Protein AF-A0A3L7PBC7-F1 (afdb_monomer_lite)

Sequence (234 aa):
MSTQTPGDDQNPESLYKDRWTVPHEENGPGGLPDSALPEVQPPSAGFIVQLFVVPAVIVLIIVAVYVLFGRLASGEADWRQLVTDVKSENSHVRWRSALTLAQVLQDDALRKEKGQQLASTPEVATALTDVLSDLLKKTTPNEEELQQTDYMLKAVGLVDVPESAVPVLLTATEGSRDREIRKQALNSLAVICGRAFVDRKKPINMSELTNRIIEISKESETLFRHQAAFILGT

pLDDT: mean 84.27, std 17.46, range [37.53, 98.44]

Foldseek 3Di:
DDDDDDDDDDDPCVVVPPPDDDDDDDDDDDDDDDPDDPDPDDPPPVVVCCVCVVVVVVVVVVVVVVVVVVVVVVPLPPLVVLLVQLPDPDPVSVLVSLVVNLVSLVVQVVCPVNHPPLLAPVSSLQSLLVVLLVLLVDPDDDPVSVVSNLSSLVSNLSHQPCVSSVVSLLSQLDPSHDPSSNLSSLVSLLSNQVCCCPVVVHGDDDPVNLVSLVVQLPDPDPSSVVSSVSSNVD

Structure (mmCIF, N/CA/C/O backbone):
data_AF-A0A3L7PBC7-F1
#
_entry.id   AF-A0A3L7PBC7-F1
#
loop_
_atom_site.group_PDB
_atom_site.id
_atom_site.type_symbol
_atom_site.label_atom_id
_atom_site.label_alt_id
_atom_site.label_comp_id
_atom_site.label_asym_id
_atom_site.label_entity_id
_atom_site.label_seq_id
_atom_site.pdbx_PDB_ins_code
_atom_site.Cartn_x
_atom_site.Cartn_y
_atom_site.Cartn_z
_atom_site.occupancy
_atom_site.B_iso_or_equiv
_atom_site.auth_seq_id
_atom_site.auth_comp_id
_atom_site.auth_asym_id
_atom_site.auth_atom_id
_atom_site.pdbx_PDB_model_num
ATOM 1 N N . MET A 1 1 ? -10.581 -37.603 -152.798 1.00 37.53 1 MET A N 1
ATOM 2 C CA . MET A 1 1 ? -9.680 -38.717 -152.439 1.00 37.53 1 MET A CA 1
ATOM 3 C C . MET A 1 1 ? -8.350 -38.081 -152.027 1.00 37.53 1 MET A C 1
ATOM 5 O O . MET A 1 1 ? -7.720 -37.543 -152.921 1.00 37.53 1 MET A O 1
ATOM 9 N N . SER A 1 2 ? -8.018 -38.079 -150.716 1.00 42.78 2 SER A N 1
ATOM 10 C CA . SER A 1 2 ? -6.768 -37.584 -150.048 1.00 42.78 2 SER A CA 1
ATOM 11 C C . SER A 1 2 ? -6.388 -36.087 -150.238 1.00 42.78 2 SER A C 1
ATOM 13 O O . SER A 1 2 ? -6.671 -35.551 -151.297 1.00 42.78 2 SER A O 1
ATOM 15 N N . THR A 1 3 ? -5.766 -35.298 -149.333 1.00 44.84 3 THR A N 1
ATOM 16 C CA . THR A 1 3 ? -5.180 -35.388 -147.955 1.00 44.84 3 THR A CA 1
ATOM 17 C C . THR A 1 3 ? -4.794 -33.958 -147.447 1.00 44.84 3 THR A C 1
ATOM 19 O O . THR A 1 3 ? -4.729 -33.053 -148.274 1.00 44.84 3 THR A O 1
ATOM 22 N N . GLN A 1 4 ? -4.410 -33.822 -146.149 1.00 42.00 4 GLN A N 1
ATOM 23 C CA . GLN A 1 4 ? -3.630 -32.738 -145.447 1.00 42.00 4 GLN A CA 1
ATOM 24 C C . GLN A 1 4 ? -4.417 -31.499 -144.915 1.00 42.00 4 GLN A C 1
ATOM 26 O O . GLN A 1 4 ? -5.279 -31.005 -145.626 1.00 42.00 4 GLN A O 1
ATOM 31 N N . THR A 1 5 ? -4.233 -30.922 -143.703 1.00 41.75 5 THR A N 1
ATOM 32 C CA . THR A 1 5 ? -3.138 -30.905 -142.684 1.00 41.75 5 THR A CA 1
ATOM 33 C C . THR A 1 5 ? -3.678 -30.555 -141.258 1.00 41.75 5 THR A C 1
ATOM 35 O O . THR A 1 5 ? -4.693 -29.862 -141.194 1.00 41.75 5 THR A O 1
ATOM 38 N N . PRO A 1 6 ? -3.020 -30.961 -140.137 1.00 53.50 6 PRO A N 1
ATOM 39 C CA . PRO A 1 6 ? -3.407 -30.687 -138.729 1.00 53.50 6 PRO A CA 1
ATOM 40 C C . PRO A 1 6 ? -2.402 -29.826 -137.891 1.00 53.50 6 PRO A C 1
ATOM 42 O O . PRO A 1 6 ? -1.284 -29.596 -138.346 1.00 53.50 6 PRO A O 1
ATOM 45 N N . GLY A 1 7 ? -2.790 -29.446 -136.651 1.00 39.62 7 GLY A N 1
ATOM 46 C CA . GLY A 1 7 ? -2.004 -28.753 -135.580 1.00 39.62 7 GLY A CA 1
ATOM 47 C C . GLY A 1 7 ? -2.355 -27.254 -135.452 1.00 39.62 7 GLY A C 1
ATOM 48 O O . GLY A 1 7 ? -2.637 -26.639 -136.472 1.00 39.62 7 GLY A O 1
ATOM 49 N N . ASP A 1 8 ? -2.404 -26.548 -134.318 1.00 44.78 8 ASP A N 1
ATOM 50 C CA . ASP A 1 8 ? -2.010 -26.751 -132.915 1.00 44.78 8 ASP A CA 1
ATOM 51 C C . ASP A 1 8 ? -2.655 -25.591 -132.093 1.00 44.78 8 ASP A C 1
ATOM 53 O O . ASP A 1 8 ? -2.947 -24.532 -132.651 1.00 44.78 8 ASP A O 1
ATOM 57 N N . ASP A 1 9 ? -2.871 -25.787 -130.791 1.00 53.91 9 ASP A N 1
ATOM 58 C CA . ASP A 1 9 ? -2.904 -24.770 -129.719 1.00 53.91 9 ASP A CA 1
ATOM 59 C C . ASP A 1 9 ? -3.711 -23.453 -129.850 1.00 53.91 9 ASP A C 1
ATOM 61 O O . ASP A 1 9 ? -3.177 -22.408 -130.217 1.00 53.91 9 ASP A O 1
ATOM 65 N N . GLN A 1 10 ? -4.943 -23.422 -129.315 1.00 59.53 10 GLN A N 1
ATOM 66 C CA . GLN A 1 10 ? -5.494 -22.216 -128.657 1.00 59.53 10 GLN A CA 1
ATOM 67 C C . GLN A 1 10 ? -6.205 -22.600 -127.354 1.00 59.53 10 GLN A C 1
ATOM 69 O O . GLN A 1 10 ? -7.425 -22.728 -127.259 1.00 59.53 10 GLN A O 1
ATOM 74 N N . ASN A 1 11 ? -5.365 -22.843 -126.352 1.00 52.12 11 ASN A N 1
ATOM 75 C CA . ASN A 1 11 ? -5.703 -23.123 -124.965 1.00 52.12 11 ASN A CA 1
ATOM 76 C C . ASN A 1 11 ? -6.477 -21.929 -124.341 1.00 52.12 11 ASN A C 1
ATOM 78 O O . ASN A 1 11 ? -5.986 -20.797 -124.413 1.00 52.12 11 ASN A O 1
ATOM 82 N N . PRO A 1 12 ? -7.650 -22.145 -123.705 1.00 53.38 12 PRO A N 1
ATOM 83 C CA . PRO A 1 12 ? -8.456 -21.097 -123.057 1.00 53.38 12 PRO A CA 1
ATOM 84 C C . PRO A 1 12 ? -7.744 -20.350 -121.914 1.00 53.38 12 PRO A C 1
ATOM 86 O O . PRO A 1 12 ? -8.258 -19.354 -121.403 1.00 53.38 12 PRO A O 1
ATOM 89 N N . GLU A 1 13 ? -6.550 -20.790 -121.524 1.00 53.53 13 GLU A N 1
ATOM 90 C CA . GLU A 1 13 ? -5.716 -20.150 -120.507 1.00 53.53 13 GLU A CA 1
ATOM 91 C C . GLU A 1 13 ? -5.116 -18.791 -120.906 1.00 53.53 13 GLU A C 1
ATOM 93 O O . GLU A 1 13 ? -4.661 -18.053 -120.029 1.00 53.53 13 GLU A O 1
ATOM 98 N N . SER A 1 14 ? -5.134 -18.399 -122.186 1.00 58.88 14 SER A N 1
ATOM 99 C CA . SER A 1 14 ? -4.593 -17.093 -122.606 1.00 58.88 14 SER A CA 1
ATOM 100 C C . SER A 1 14 ? -5.408 -15.902 -122.083 1.00 58.88 14 SER A C 1
ATOM 102 O O . SER A 1 14 ? -4.844 -14.851 -121.796 1.00 58.88 14 SER A O 1
ATOM 104 N N . LEU A 1 15 ? -6.715 -16.079 -121.866 1.00 53.22 15 LEU A N 1
ATOM 105 C CA . LEU A 1 15 ? -7.614 -15.020 -121.388 1.00 53.22 15 LEU A CA 1
ATOM 106 C C . LEU A 1 15 ? -7.451 -14.701 -119.894 1.00 53.22 15 LEU A C 1
ATOM 108 O O . LEU A 1 15 ? -7.836 -13.620 -119.450 1.00 53.22 15 LEU A O 1
ATOM 112 N N . TYR A 1 16 ? -6.872 -15.617 -119.114 1.00 54.53 16 TYR A N 1
ATOM 113 C CA . TYR A 1 16 ? -6.639 -15.418 -117.681 1.00 54.53 16 TYR A CA 1
ATOM 114 C C . TYR A 1 16 ? -5.285 -14.765 -117.373 1.00 54.53 16 TYR A C 1
ATOM 116 O O . TYR A 1 16 ? -5.114 -14.209 -116.287 1.00 54.53 16 TYR A O 1
ATOM 124 N N . LYS A 1 17 ? -4.339 -14.791 -118.321 1.00 54.78 17 LYS A N 1
ATOM 125 C CA . LYS A 1 17 ? -2.946 -14.375 -118.104 1.00 54.78 17 LYS A CA 1
ATOM 126 C C . LYS A 1 17 ? -2.757 -12.855 -118.013 1.00 54.78 17 LYS A C 1
ATOM 128 O O . LYS A 1 17 ? -1.922 -12.405 -117.237 1.00 54.78 17 LYS A O 1
ATOM 133 N N . ASP A 1 18 ? -3.583 -12.071 -118.706 1.00 56.69 18 ASP A N 1
ATOM 134 C CA . ASP A 1 18 ? -3.380 -10.616 -118.833 1.00 56.69 18 ASP A CA 1
ATOM 135 C C . ASP A 1 18 ? -4.082 -9.764 -117.760 1.00 56.69 18 ASP A C 1
ATOM 137 O O . ASP A 1 18 ? -3.905 -8.548 -117.715 1.00 56.69 18 ASP A O 1
ATOM 141 N N . ARG A 1 19 ? -4.876 -10.364 -116.860 1.00 54.25 19 ARG A N 1
ATOM 142 C CA . ARG A 1 19 ? -5.632 -9.601 -115.844 1.00 54.25 19 ARG A CA 1
ATOM 143 C C . ARG A 1 19 ? -4.888 -9.398 -114.516 1.00 54.25 19 ARG A C 1
ATOM 145 O O . ARG A 1 19 ? -5.310 -8.560 -113.724 1.00 54.25 19 ARG A O 1
ATOM 152 N N . TRP A 1 20 ? -3.794 -10.123 -114.270 1.00 53.84 20 TRP A N 1
ATOM 153 C CA . TRP A 1 20 ? -3.086 -10.120 -112.978 1.00 53.84 20 TRP A CA 1
ATOM 154 C C . TRP A 1 20 ? -1.554 -10.068 -113.094 1.00 53.84 20 TRP A C 1
ATOM 156 O O . TRP A 1 20 ? -0.848 -10.656 -112.278 1.00 53.84 20 TRP A O 1
ATOM 166 N N . THR A 1 21 ? -1.003 -9.350 -114.073 1.00 59.34 21 THR A N 1
ATOM 167 C CA . THR A 1 21 ? 0.447 -9.098 -114.124 1.00 59.34 21 THR A CA 1
ATOM 168 C C . THR A 1 21 ? 0.815 -7.893 -113.256 1.00 59.34 21 THR A C 1
ATOM 170 O O . THR A 1 21 ? 0.779 -6.746 -113.701 1.00 59.34 21 THR A O 1
ATOM 173 N N . VAL A 1 22 ? 1.154 -8.167 -111.996 1.00 56.69 22 VAL A N 1
ATOM 174 C CA . VAL A 1 22 ? 1.799 -7.224 -111.069 1.00 56.69 22 VAL A CA 1
ATOM 175 C C . VAL A 1 22 ? 3.297 -7.178 -111.417 1.00 56.69 22 VAL A C 1
ATOM 177 O O . VAL A 1 22 ? 3.885 -8.251 -111.569 1.00 56.69 22 VAL A O 1
ATOM 180 N N . PRO A 1 23 ? 3.946 -6.008 -111.579 1.00 47.88 23 PRO A N 1
ATOM 181 C CA . PRO A 1 23 ? 5.381 -5.965 -111.854 1.00 47.88 23 PRO A CA 1
ATOM 182 C C . PRO A 1 23 ? 6.152 -6.547 -110.663 1.00 47.88 23 PRO A C 1
ATOM 184 O O . PRO A 1 23 ? 6.109 -5.991 -109.567 1.00 47.88 23 PRO A O 1
ATOM 187 N N . HIS A 1 24 ? 6.829 -7.678 -110.864 1.00 48.41 24 HIS A N 1
ATOM 188 C CA . HIS A 1 24 ? 7.716 -8.265 -109.864 1.00 48.41 24 HIS A CA 1
ATOM 189 C C . HIS A 1 24 ? 9.104 -7.623 -109.973 1.00 48.41 24 HIS A C 1
ATOM 191 O O . HIS A 1 24 ? 9.846 -7.907 -110.911 1.00 48.41 24 HIS A O 1
ATOM 197 N N . GLU A 1 25 ? 9.461 -6.782 -109.000 1.00 47.03 25 GLU A N 1
ATOM 198 C CA . GLU A 1 25 ? 10.866 -6.563 -108.651 1.00 47.03 25 GLU A CA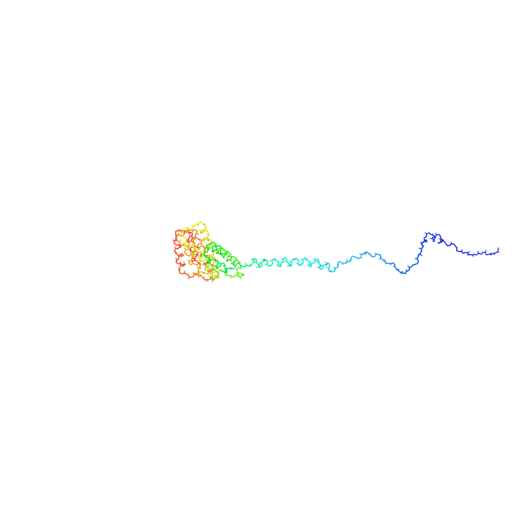 1
ATOM 199 C C . GLU A 1 25 ? 11.389 -7.831 -107.954 1.00 47.03 25 GLU A C 1
ATOM 201 O O . GLU A 1 25 ? 10.810 -8.311 -106.976 1.00 47.03 25 GLU A O 1
ATOM 206 N N . GLU A 1 26 ? 12.454 -8.414 -108.508 1.00 49.22 26 GLU A N 1
ATOM 207 C CA . GLU A 1 26 ? 13.183 -9.549 -107.939 1.00 49.22 26 GLU A CA 1
ATOM 208 C C . GLU A 1 26 ? 13.723 -9.205 -106.550 1.00 49.22 26 GLU A C 1
ATOM 210 O O . GLU A 1 26 ? 14.442 -8.219 -106.428 1.00 49.22 26 GLU A O 1
ATOM 215 N N . ASN A 1 27 ? 13.439 -10.040 -105.538 1.00 42.47 27 ASN A N 1
ATOM 216 C CA . ASN A 1 27 ? 14.335 -10.335 -104.408 1.00 42.47 27 ASN A CA 1
ATOM 217 C C . ASN A 1 27 ? 13.767 -11.443 -103.486 1.00 42.47 27 ASN A C 1
ATOM 219 O O . ASN A 1 27 ? 12.779 -11.231 -102.792 1.00 42.47 27 ASN A O 1
ATOM 223 N N . GLY A 1 28 ? 14.484 -12.572 -103.389 1.00 43.38 28 GLY A N 1
ATOM 224 C CA . GLY A 1 28 ? 14.685 -13.304 -102.123 1.00 43.38 28 GLY A CA 1
ATOM 225 C C . GLY A 1 28 ? 13.753 -14.491 -101.782 1.00 43.38 28 GLY A C 1
ATOM 226 O O . GLY A 1 28 ? 12.549 -14.408 -102.000 1.00 43.38 28 GLY A O 1
ATOM 227 N N . PRO A 1 29 ? 14.278 -15.609 -101.223 1.00 45.38 29 PRO A N 1
ATOM 228 C CA . PRO A 1 29 ? 13.553 -16.877 -101.108 1.00 45.38 29 PRO A CA 1
ATOM 229 C C . PRO A 1 29 ? 12.847 -17.089 -99.750 1.00 45.38 29 PRO A C 1
ATOM 231 O O . PRO A 1 29 ? 13.419 -16.801 -98.704 1.00 45.38 29 PRO A O 1
ATOM 234 N N . GLY A 1 30 ? 11.679 -17.751 -99.775 1.00 44.47 30 GLY A N 1
ATOM 235 C CA . GLY A 1 30 ? 11.278 -18.722 -98.739 1.00 44.47 30 GLY A CA 1
ATOM 236 C C . GLY A 1 30 ? 10.109 -18.377 -97.797 1.00 44.47 30 GLY A C 1
ATOM 237 O O . GLY A 1 30 ? 10.263 -17.575 -96.889 1.00 44.47 30 GLY A O 1
ATOM 238 N N . GLY A 1 31 ? 9.004 -19.131 -97.940 1.00 42.81 31 GLY A N 1
ATOM 239 C CA . GLY A 1 31 ? 8.180 -19.669 -96.836 1.00 42.81 31 GLY A CA 1
ATOM 240 C C . GLY A 1 31 ? 7.174 -18.744 -96.132 1.00 42.81 31 GLY A C 1
ATOM 241 O O . GLY A 1 31 ? 7.555 -17.866 -95.370 1.00 42.81 31 GLY A O 1
ATOM 242 N N . LEU A 1 32 ? 5.874 -19.016 -96.295 1.00 54.38 32 LEU A N 1
ATOM 243 C CA . LEU A 1 32 ? 4.793 -18.447 -95.472 1.00 54.38 32 LEU A CA 1
ATOM 244 C C . LEU A 1 32 ? 4.765 -19.129 -94.089 1.00 54.38 32 LEU A C 1
ATOM 246 O O . LEU A 1 32 ? 4.697 -20.359 -94.063 1.00 54.38 32 LEU A O 1
ATOM 250 N N . PRO A 1 33 ? 4.738 -18.397 -92.959 1.00 50.12 33 PRO A N 1
ATOM 251 C CA . PRO A 1 33 ? 4.380 -18.979 -91.675 1.00 50.12 33 PRO A CA 1
ATOM 252 C C . PRO A 1 33 ? 2.935 -18.650 -91.284 1.00 50.12 33 PRO A C 1
ATOM 254 O O . PRO A 1 33 ? 2.461 -17.519 -91.420 1.00 50.12 33 PRO A O 1
ATOM 257 N N . ASP A 1 34 ? 2.260 -19.676 -90.772 1.00 55.09 34 ASP A N 1
ATOM 258 C CA . ASP A 1 34 ? 0.981 -19.624 -90.075 1.00 55.09 34 ASP A CA 1
ATOM 259 C C . ASP A 1 34 ? 0.910 -18.417 -89.129 1.00 55.09 34 ASP A C 1
ATOM 261 O O . ASP A 1 34 ? 1.775 -18.225 -88.272 1.00 55.09 34 ASP A O 1
ATOM 265 N N . SER A 1 35 ? -0.128 -17.588 -89.277 1.00 56.31 35 SER A N 1
ATOM 266 C CA . SER A 1 35 ? -0.394 -16.467 -88.369 1.00 56.31 35 SER A CA 1
ATOM 267 C C . SER A 1 35 ? -0.851 -16.998 -87.009 1.00 56.31 35 SER A C 1
ATOM 269 O O . SER A 1 35 ? -2.042 -17.086 -86.714 1.00 56.31 35 SER A O 1
ATOM 271 N N . ALA A 1 36 ? 0.131 -17.378 -86.196 1.00 57.97 36 ALA A N 1
ATOM 272 C CA . ALA A 1 36 ? 0.003 -17.622 -84.775 1.00 57.97 36 ALA A CA 1
ATOM 273 C C . ALA A 1 36 ? -0.607 -16.385 -84.097 1.00 57.97 36 ALA A C 1
ATOM 275 O O . ALA A 1 36 ? -0.185 -15.251 -84.338 1.00 57.97 36 ALA A O 1
ATOM 276 N N . LEU A 1 37 ? -1.614 -16.604 -83.247 1.00 64.94 37 LEU A N 1
ATOM 277 C CA . LEU A 1 37 ? -2.089 -15.580 -82.317 1.00 64.94 37 LEU A CA 1
ATOM 278 C C . LEU A 1 37 ? -0.873 -15.043 -81.544 1.00 64.94 37 LEU A C 1
ATOM 280 O O . LEU A 1 37 ? -0.051 -15.862 -81.127 1.00 64.94 37 LEU A O 1
ATOM 284 N N . PRO A 1 38 ? -0.725 -13.718 -81.356 1.00 62.03 38 PRO A N 1
ATOM 285 C CA . PRO A 1 38 ? 0.442 -13.179 -80.674 1.00 62.03 38 PRO A CA 1
ATOM 286 C C . PRO A 1 38 ? 0.562 -13.830 -79.294 1.00 62.03 38 PRO A C 1
ATOM 288 O O . PRO A 1 38 ? -0.354 -13.741 -78.474 1.00 62.03 38 PRO A O 1
ATOM 291 N N . GLU A 1 39 ? 1.674 -14.530 -79.069 1.00 67.31 39 GLU A N 1
ATOM 292 C CA . GLU A 1 39 ? 1.942 -15.218 -77.813 1.00 67.31 39 GLU A CA 1
ATOM 293 C C . GLU A 1 39 ? 1.970 -14.183 -76.687 1.00 67.31 39 GLU A C 1
ATOM 295 O O . GLU A 1 39 ? 2.775 -13.246 -76.693 1.00 67.31 39 GLU A O 1
ATOM 300 N N . VAL A 1 40 ? 1.059 -14.325 -75.720 1.00 66.50 40 VAL A N 1
ATOM 301 C CA . VAL A 1 40 ? 1.085 -13.511 -74.505 1.00 66.50 40 VAL A CA 1
ATOM 302 C C . VAL A 1 40 ? 2.370 -13.846 -73.760 1.00 66.50 40 VAL A C 1
ATOM 304 O O . VAL A 1 40 ? 2.494 -14.904 -73.148 1.00 66.50 40 VAL A O 1
ATOM 307 N N . GLN A 1 41 ? 3.364 -12.965 -73.858 1.00 66.00 41 GLN A N 1
ATOM 308 C CA . GLN A 1 41 ? 4.611 -13.141 -73.127 1.00 66.00 41 GLN A CA 1
ATOM 309 C C . GLN A 1 41 ? 4.277 -13.163 -71.632 1.00 66.00 41 GLN A C 1
ATOM 311 O O . GLN A 1 41 ? 3.698 -12.192 -71.128 1.00 66.00 41 GLN A O 1
ATOM 316 N N . PRO A 1 42 ? 4.585 -14.258 -70.913 1.00 66.31 42 PRO A N 1
ATOM 317 C CA . PRO A 1 42 ? 4.348 -14.304 -69.485 1.00 66.31 42 PRO A CA 1
ATOM 318 C C . PRO A 1 42 ? 5.121 -13.153 -68.827 1.00 66.31 42 PRO A C 1
ATOM 320 O O . PRO A 1 42 ? 6.252 -12.863 -69.237 1.00 66.31 42 PRO A O 1
ATOM 323 N N . PRO A 1 43 ? 4.518 -12.463 -67.841 1.00 61.78 43 PRO A N 1
ATOM 324 C CA . PRO A 1 43 ? 5.157 -11.334 -67.185 1.00 61.78 43 PRO A CA 1
ATOM 325 C C . PRO A 1 43 ? 6.533 -11.757 -66.674 1.00 61.78 43 PRO A C 1
ATOM 327 O O . PRO A 1 43 ? 6.700 -12.859 -66.145 1.00 61.78 43 PRO A O 1
ATOM 330 N N . SER A 1 44 ? 7.528 -10.890 -66.869 1.00 69.94 44 SER A N 1
ATOM 331 C CA . SER A 1 44 ? 8.907 -11.196 -66.500 1.00 69.94 44 SER A CA 1
ATOM 332 C C . SER A 1 44 ? 8.978 -11.627 -65.032 1.00 69.94 44 SER A C 1
ATOM 334 O O . SER A 1 44 ? 8.307 -11.057 -64.169 1.00 69.94 44 SER A O 1
ATOM 336 N N . ALA A 1 45 ? 9.806 -12.628 -64.722 1.00 66.06 45 ALA A N 1
ATOM 337 C CA . ALA A 1 45 ? 9.967 -13.121 -63.351 1.00 66.06 45 ALA A CA 1
ATOM 338 C C . ALA A 1 45 ? 10.315 -11.991 -62.353 1.00 66.06 45 ALA A C 1
ATOM 340 O O . ALA A 1 45 ? 9.925 -12.046 -61.189 1.00 66.06 45 ALA A O 1
ATOM 341 N N . GLY A 1 46 ? 10.971 -10.921 -62.823 1.00 67.38 46 GLY A N 1
ATOM 342 C CA . GLY A 1 46 ? 11.239 -9.712 -62.039 1.00 67.38 46 GLY A CA 1
ATOM 343 C C . GLY A 1 46 ? 9.984 -8.936 -61.616 1.00 67.38 46 GLY A C 1
ATOM 344 O O . GLY A 1 46 ? 9.955 -8.403 -60.510 1.00 67.38 46 GLY A O 1
ATOM 345 N N . PHE A 1 47 ? 8.924 -8.923 -62.431 1.00 69.94 47 PHE A N 1
ATOM 346 C CA . PHE A 1 47 ? 7.658 -8.260 -62.097 1.00 69.94 47 PHE A CA 1
ATOM 347 C C . PHE A 1 47 ? 6.917 -8.982 -60.964 1.00 69.94 47 PHE A C 1
ATOM 349 O O . PHE A 1 47 ? 6.360 -8.345 -60.071 1.00 69.94 47 PHE A O 1
ATOM 356 N N . ILE A 1 48 ? 6.976 -10.319 -60.945 1.00 70.69 48 ILE A N 1
ATOM 357 C CA . ILE A 1 48 ? 6.419 -11.135 -59.857 1.00 70.69 48 ILE A CA 1
ATOM 358 C C . ILE A 1 48 ? 7.194 -10.878 -58.560 1.00 70.69 48 ILE A C 1
ATOM 360 O O . ILE A 1 48 ? 6.589 -10.640 -57.519 1.00 70.69 48 ILE A O 1
ATOM 364 N N . VAL A 1 49 ? 8.529 -10.843 -58.619 1.00 74.44 49 VAL A N 1
ATOM 365 C CA . VAL A 1 49 ? 9.365 -10.520 -57.452 1.00 74.44 49 VAL A CA 1
ATOM 366 C C . VAL A 1 49 ? 9.048 -9.118 -56.921 1.00 74.44 49 VAL A C 1
ATOM 368 O O . VAL A 1 49 ? 8.858 -8.951 -55.719 1.00 74.44 49 VAL A O 1
ATOM 371 N N . GLN A 1 50 ? 8.904 -8.115 -57.789 1.00 72.19 50 GLN A N 1
ATOM 372 C CA . GLN A 1 50 ? 8.567 -6.747 -57.386 1.00 72.19 50 GLN A CA 1
ATOM 373 C C . GLN A 1 50 ? 7.203 -6.648 -56.680 1.00 72.19 50 GLN A C 1
ATOM 375 O O . GLN A 1 50 ? 7.083 -5.911 -55.698 1.00 72.19 50 GLN A O 1
ATOM 380 N N . LEU A 1 51 ? 6.202 -7.414 -57.130 1.00 80.38 51 LEU A N 1
ATOM 381 C CA . LEU A 1 51 ? 4.851 -7.399 -56.562 1.00 80.38 51 LEU A CA 1
ATOM 382 C C . LEU A 1 51 ? 4.796 -7.933 -55.120 1.00 80.38 51 LEU A C 1
ATOM 384 O O . LEU A 1 51 ? 3.912 -7.537 -54.369 1.00 80.38 51 LEU A O 1
ATOM 388 N N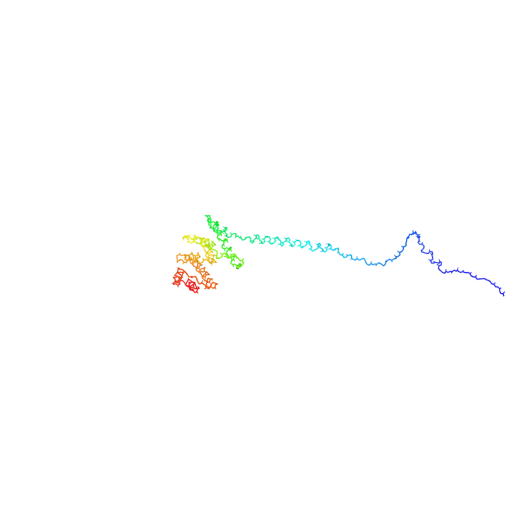 . PHE A 1 52 ? 5.735 -8.796 -54.718 1.00 85.94 52 PHE A N 1
ATOM 389 C CA . PHE A 1 52 ? 5.795 -9.349 -53.358 1.00 85.94 52 PHE A CA 1
ATOM 390 C C . PHE A 1 52 ? 6.872 -8.701 -52.487 1.00 85.94 52 PHE A C 1
ATOM 392 O O . PHE A 1 52 ? 6.647 -8.500 -51.296 1.00 85.94 52 PHE A O 1
ATOM 399 N N . VAL A 1 53 ? 8.018 -8.323 -53.059 1.00 89.06 53 VAL A N 1
ATOM 400 C CA . VAL A 1 53 ? 9.139 -7.752 -52.298 1.00 89.06 53 VAL A CA 1
ATOM 401 C C . VAL A 1 53 ? 8.804 -6.360 -51.778 1.00 89.06 53 VAL A C 1
ATOM 403 O O . VAL A 1 53 ? 9.044 -6.087 -50.605 1.00 89.06 53 VAL A O 1
ATOM 406 N N . VAL A 1 54 ? 8.216 -5.487 -52.603 1.00 89.19 54 VAL A N 1
ATOM 407 C CA . VAL A 1 54 ? 7.893 -4.120 -52.163 1.00 89.19 54 VAL A CA 1
ATOM 408 C C . VAL A 1 54 ? 6.863 -4.136 -51.021 1.00 89.19 54 VAL A C 1
ATOM 410 O O . VAL A 1 54 ? 7.145 -3.537 -49.980 1.00 89.19 54 VAL A O 1
ATOM 413 N N . PRO A 1 55 ? 5.734 -4.873 -51.111 1.00 90.75 55 PRO A N 1
ATOM 414 C CA . PRO A 1 55 ? 4.820 -5.006 -49.978 1.00 90.75 55 PRO A CA 1
ATOM 415 C C . PRO A 1 55 ? 5.445 -5.694 -48.760 1.00 90.75 55 PRO A C 1
ATOM 417 O O . PRO A 1 55 ? 5.218 -5.246 -47.638 1.00 90.75 55 PRO A O 1
ATOM 420 N N . ALA A 1 56 ? 6.262 -6.737 -48.949 1.00 92.44 56 ALA A N 1
ATOM 421 C CA . ALA A 1 56 ? 6.911 -7.438 -47.839 1.00 92.44 56 ALA A CA 1
ATOM 422 C C . ALA A 1 56 ? 7.868 -6.531 -47.053 1.00 92.44 56 ALA A C 1
ATOM 424 O O . ALA A 1 56 ? 7.868 -6.561 -45.824 1.00 92.44 56 ALA A O 1
ATOM 425 N N . VAL A 1 57 ? 8.643 -5.687 -47.742 1.00 95.69 57 VAL A N 1
ATOM 426 C CA . VAL A 1 57 ? 9.536 -4.712 -47.100 1.00 95.69 57 VAL A CA 1
ATOM 427 C C . VAL A 1 57 ? 8.738 -3.695 -46.287 1.00 95.69 57 VAL A C 1
ATOM 429 O O . VAL A 1 57 ? 9.107 -3.402 -45.152 1.00 95.69 57 VAL A O 1
ATOM 432 N N . ILE A 1 58 ? 7.618 -3.195 -46.817 1.00 95.06 58 ILE A N 1
ATOM 433 C CA . ILE A 1 58 ? 6.755 -2.250 -46.093 1.00 95.06 58 ILE A CA 1
ATOM 434 C C . ILE A 1 58 ? 6.198 -2.893 -44.817 1.00 95.06 58 ILE A C 1
ATOM 436 O O . ILE A 1 58 ? 6.290 -2.300 -43.743 1.00 95.06 58 ILE A O 1
ATOM 440 N N . VAL A 1 59 ? 5.671 -4.120 -44.905 1.00 96.06 59 VAL A N 1
ATOM 441 C CA . VAL A 1 59 ? 5.167 -4.857 -43.733 1.00 96.06 59 VAL A CA 1
ATOM 442 C C . VAL A 1 59 ? 6.282 -5.088 -42.714 1.00 96.06 59 VAL A C 1
ATOM 444 O O . VAL A 1 59 ? 6.070 -4.871 -41.524 1.00 96.06 59 VAL A O 1
ATOM 447 N N . LEU A 1 60 ? 7.481 -5.466 -43.163 1.00 95.75 60 LEU A N 1
ATOM 448 C CA . LEU A 1 60 ? 8.635 -5.671 -42.289 1.00 95.75 60 LEU A CA 1
ATOM 449 C C . LEU A 1 60 ? 9.021 -4.389 -41.541 1.00 95.75 60 LEU A C 1
ATOM 451 O O . LEU A 1 60 ? 9.264 -4.444 -40.338 1.00 95.75 60 LEU A O 1
ATOM 455 N N . ILE A 1 61 ? 9.019 -3.237 -42.218 1.00 95.88 61 ILE A N 1
ATOM 456 C CA . ILE A 1 61 ? 9.264 -1.935 -41.584 1.00 95.88 61 ILE A CA 1
ATOM 457 C C . ILE A 1 61 ? 8.178 -1.633 -40.545 1.00 95.88 61 ILE A C 1
ATOM 459 O O . ILE A 1 61 ? 8.505 -1.256 -39.422 1.00 95.88 61 ILE A O 1
ATOM 463 N N . ILE A 1 62 ? 6.899 -1.838 -40.870 1.00 96.06 62 ILE A N 1
ATOM 464 C CA . ILE A 1 62 ? 5.788 -1.594 -39.935 1.00 96.06 62 ILE A CA 1
ATOM 465 C C . ILE A 1 62 ? 5.904 -2.492 -38.699 1.00 96.06 62 ILE A C 1
ATOM 467 O O . ILE A 1 62 ? 5.763 -2.003 -37.581 1.00 96.06 62 ILE A O 1
ATOM 471 N N . VAL A 1 63 ? 6.202 -3.783 -38.871 1.00 94.44 63 VAL A N 1
ATOM 472 C CA . VAL A 1 63 ? 6.408 -4.715 -37.753 1.00 94.44 63 VAL A CA 1
ATOM 473 C C . VAL A 1 63 ? 7.625 -4.306 -36.926 1.00 94.44 63 VAL A C 1
ATOM 475 O O . VAL A 1 63 ? 7.545 -4.309 -35.702 1.00 94.44 63 VAL A O 1
ATOM 478 N N . ALA A 1 64 ? 8.729 -3.905 -37.558 1.00 90.56 64 ALA A N 1
ATOM 479 C CA . ALA A 1 64 ? 9.911 -3.422 -36.849 1.00 90.56 64 ALA A CA 1
ATOM 480 C C . ALA A 1 64 ? 9.595 -2.177 -36.006 1.00 90.56 64 ALA A C 1
ATOM 482 O O . ALA A 1 64 ? 9.976 -2.115 -34.841 1.00 90.56 64 ALA A O 1
ATOM 483 N N . VAL A 1 65 ? 8.841 -1.225 -36.561 1.00 92.75 65 VAL A N 1
ATOM 484 C CA . VAL A 1 65 ? 8.385 -0.015 -35.866 1.00 92.75 65 VAL A CA 1
ATOM 485 C C . VAL A 1 65 ? 7.411 -0.359 -34.735 1.00 92.75 65 VAL A C 1
ATOM 487 O O . VAL A 1 65 ? 7.563 0.148 -33.627 1.00 92.75 65 VAL A O 1
ATOM 490 N N . TYR A 1 66 ? 6.461 -1.266 -34.968 1.00 89.19 66 TYR A N 1
ATOM 491 C CA . TYR A 1 66 ? 5.531 -1.752 -33.949 1.00 89.19 66 TYR A CA 1
ATOM 492 C C . TYR A 1 66 ? 6.260 -2.450 -32.798 1.00 89.19 66 TYR A C 1
ATOM 494 O O . TYR A 1 66 ? 5.961 -2.191 -31.639 1.00 89.19 66 TYR A O 1
ATOM 502 N N . 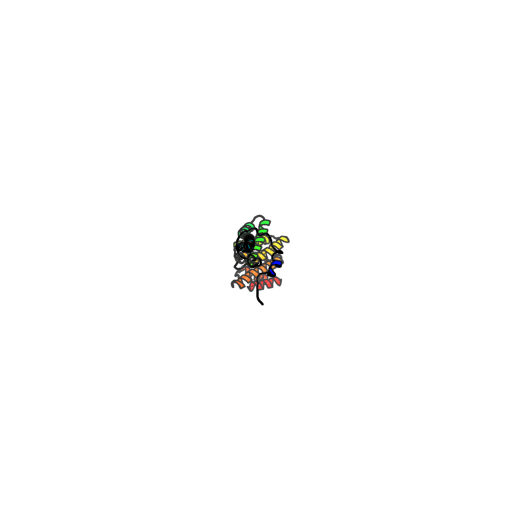VAL A 1 67 ? 7.251 -3.294 -33.091 1.00 85.44 67 VAL A N 1
ATOM 503 C CA . VAL A 1 67 ? 8.073 -3.955 -32.070 1.00 85.44 67 VAL A CA 1
ATOM 504 C C . VAL A 1 67 ? 8.948 -2.942 -31.340 1.00 85.44 67 VAL A C 1
ATOM 506 O O . VAL A 1 67 ? 9.065 -3.034 -30.125 1.00 85.44 67 VAL A O 1
ATOM 509 N N . LEU A 1 68 ? 9.539 -1.970 -32.038 1.00 80.25 68 LEU A N 1
ATOM 510 C CA . LEU A 1 68 ? 10.381 -0.939 -31.434 1.00 80.25 68 LEU A CA 1
ATOM 511 C C . LEU A 1 68 ? 9.574 -0.053 -30.479 1.00 80.25 68 LEU A C 1
ATOM 513 O O . LEU A 1 68 ? 9.966 0.113 -29.327 1.00 80.25 68 LEU A O 1
ATOM 517 N N . PHE A 1 69 ? 8.421 0.456 -30.920 1.00 76.56 69 PHE A N 1
ATOM 518 C CA . PHE A 1 69 ? 7.525 1.231 -30.064 1.00 76.56 69 PHE A CA 1
ATOM 519 C C . PHE A 1 69 ? 6.844 0.370 -29.005 1.00 76.56 69 PHE A C 1
ATOM 521 O O . PHE A 1 69 ? 6.661 0.844 -27.895 1.00 76.56 69 PHE A O 1
ATOM 528 N N . GLY A 1 70 ? 6.546 -0.897 -29.284 1.00 67.62 70 GLY A N 1
ATOM 529 C CA . GLY A 1 70 ? 6.071 -1.851 -28.285 1.00 67.62 70 GLY A CA 1
ATOM 530 C C . GLY A 1 70 ? 7.111 -2.105 -27.193 1.00 67.62 70 GLY A C 1
ATOM 531 O O . GLY A 1 70 ? 6.756 -2.122 -26.023 1.00 67.62 70 GLY A O 1
ATOM 532 N N . ARG A 1 71 ? 8.396 -2.220 -27.558 1.00 63.69 71 ARG A N 1
ATOM 533 C CA . ARG A 1 71 ? 9.537 -2.386 -26.638 1.00 63.69 71 ARG A CA 1
ATOM 534 C C . ARG A 1 71 ? 9.839 -1.118 -25.832 1.00 63.69 71 ARG A C 1
ATOM 536 O O . ARG A 1 71 ? 10.203 -1.216 -24.667 1.00 63.69 71 ARG A O 1
ATOM 543 N N . LEU A 1 72 ? 9.706 0.058 -26.449 1.00 59.19 72 LEU A N 1
ATOM 544 C CA . LEU A 1 72 ? 9.881 1.363 -25.797 1.00 59.19 72 LEU A CA 1
ATOM 545 C C . LEU A 1 72 ? 8.698 1.718 -24.889 1.00 59.19 72 LEU A C 1
ATOM 547 O O . LEU A 1 72 ? 8.904 2.261 -23.811 1.00 59.19 72 LEU A O 1
ATOM 551 N N . ALA A 1 73 ? 7.471 1.383 -25.294 1.00 58.25 73 ALA A N 1
ATOM 552 C CA . ALA A 1 73 ? 6.275 1.512 -24.464 1.00 58.25 73 ALA A CA 1
ATOM 553 C C . ALA A 1 73 ? 6.238 0.456 -23.351 1.00 58.25 73 ALA A C 1
ATOM 555 O O . ALA A 1 73 ? 5.707 0.721 -22.280 1.00 58.25 73 ALA A O 1
ATOM 556 N N . SER A 1 74 ? 6.856 -0.711 -23.566 1.00 55.28 74 SER A N 1
ATOM 557 C CA . SER A 1 74 ? 7.204 -1.648 -22.495 1.00 55.28 74 SER A CA 1
ATOM 558 C C . SER A 1 74 ? 8.474 -1.241 -21.750 1.00 55.28 74 SER A C 1
ATOM 560 O O . SER A 1 74 ? 9.039 -2.075 -21.046 1.00 55.28 74 SER A O 1
ATOM 562 N N . GLY A 1 75 ? 8.959 -0.007 -21.934 1.00 50.12 75 GLY A N 1
ATOM 563 C CA . GLY A 1 75 ? 9.903 0.614 -21.022 1.00 50.12 75 GLY A CA 1
ATOM 564 C C . GLY A 1 75 ? 9.233 0.639 -19.663 1.00 50.12 75 GLY A C 1
ATOM 565 O O . GLY A 1 75 ? 8.441 1.532 -19.375 1.00 50.12 75 GLY A O 1
ATOM 566 N N . GLU A 1 76 ? 9.468 -0.416 -18.886 1.00 56.19 76 GLU A N 1
ATOM 567 C CA . GLU A 1 76 ? 9.012 -0.531 -17.516 1.00 56.19 76 GLU A CA 1
ATOM 568 C C . GLU A 1 76 ? 9.374 0.777 -16.841 1.00 56.19 76 GLU A C 1
ATOM 570 O O . GLU A 1 76 ? 10.550 1.142 -16.806 1.00 56.19 76 GLU A O 1
ATOM 575 N N . ALA A 1 77 ? 8.360 1.519 -16.384 1.00 61.12 77 ALA A N 1
ATOM 576 C CA . ALA A 1 77 ? 8.604 2.627 -15.484 1.00 61.12 77 ALA A CA 1
ATOM 577 C C . ALA A 1 77 ? 9.551 2.080 -14.418 1.00 61.12 77 ALA A C 1
ATOM 579 O O . ALA A 1 77 ? 9.218 1.081 -13.773 1.00 61.12 77 ALA A O 1
ATOM 580 N N . ASP A 1 78 ? 10.762 2.639 -14.352 1.00 83.56 78 ASP A N 1
ATOM 581 C CA . ASP A 1 78 ? 11.811 2.070 -13.524 1.00 83.56 78 ASP A CA 1
ATOM 582 C C . ASP A 1 78 ? 11.343 2.186 -12.080 1.00 83.56 78 ASP A C 1
ATOM 584 O O . ASP A 1 78 ? 11.391 3.253 -11.464 1.00 83.56 78 ASP A O 1
ATOM 588 N N . TRP A 1 79 ? 10.808 1.088 -11.553 1.00 90.62 79 TRP A N 1
ATOM 589 C CA . TRP A 1 79 ? 10.203 1.074 -10.234 1.00 90.62 79 TRP A CA 1
ATOM 590 C C . TRP A 1 79 ? 11.242 1.439 -9.174 1.00 90.62 79 TRP A C 1
ATOM 592 O O . TRP A 1 79 ? 10.873 1.966 -8.129 1.00 90.62 79 TRP A O 1
ATOM 602 N N . ARG A 1 80 ? 12.543 1.249 -9.452 1.00 92.25 80 ARG A N 1
ATOM 603 C CA . ARG A 1 80 ? 13.635 1.688 -8.573 1.00 92.25 80 ARG A CA 1
ATOM 604 C C . ARG A 1 80 ? 13.756 3.205 -8.543 1.00 92.25 80 ARG A C 1
ATOM 606 O O . ARG A 1 80 ? 13.958 3.780 -7.470 1.00 92.25 80 ARG A O 1
ATOM 613 N N . GLN A 1 81 ? 13.588 3.858 -9.691 1.00 91.81 81 GLN A N 1
ATOM 614 C CA . GLN A 1 81 ? 13.504 5.313 -9.746 1.00 91.81 81 GLN A CA 1
ATOM 615 C C . GLN A 1 81 ? 12.249 5.803 -9.020 1.00 91.81 81 GLN A C 1
ATOM 617 O O . GLN A 1 81 ? 12.343 6.722 -8.217 1.00 91.81 81 GLN A O 1
ATOM 622 N N . LEU A 1 82 ? 11.100 5.145 -9.206 1.00 94.38 82 LEU A N 1
ATOM 623 C CA . LEU A 1 82 ? 9.872 5.494 -8.483 1.00 94.38 82 LEU A CA 1
ATOM 624 C C . LEU A 1 82 ? 10.037 5.351 -6.964 1.00 94.38 82 LEU A C 1
ATOM 626 O O . LEU A 1 82 ? 9.652 6.255 -6.232 1.00 94.38 82 LEU A O 1
ATOM 630 N N . VAL A 1 83 ? 10.662 4.271 -6.482 1.00 95.38 83 VAL A N 1
ATOM 631 C CA . VAL A 1 83 ? 11.000 4.081 -5.058 1.00 95.38 83 VAL A CA 1
ATOM 632 C C . VAL A 1 83 ? 11.925 5.191 -4.550 1.00 95.38 83 VAL A C 1
ATOM 634 O O . VAL A 1 83 ? 11.762 5.661 -3.425 1.00 95.38 83 VAL A O 1
ATOM 637 N N . THR A 1 84 ? 12.880 5.635 -5.369 1.00 93.94 84 THR A N 1
ATOM 638 C CA . THR A 1 84 ? 13.743 6.779 -5.042 1.00 93.94 84 THR A CA 1
ATOM 639 C C . THR A 1 84 ? 12.936 8.076 -4.958 1.00 93.94 84 THR A C 1
ATOM 641 O O . THR A 1 84 ? 13.047 8.807 -3.977 1.00 93.94 84 THR A O 1
ATOM 644 N N . ASP A 1 85 ? 12.073 8.343 -5.936 1.00 93.19 85 ASP A N 1
ATOM 645 C CA . ASP A 1 85 ? 11.280 9.571 -6.016 1.00 93.19 85 ASP A CA 1
ATOM 646 C C . ASP A 1 85 ? 10.182 9.644 -4.944 1.00 93.19 85 ASP A C 1
ATOM 648 O O . ASP A 1 85 ? 9.810 10.733 -4.506 1.00 93.19 85 ASP A O 1
ATOM 652 N N . VAL A 1 86 ? 9.686 8.497 -4.469 1.00 94.50 86 VAL A N 1
ATOM 653 C CA . VAL A 1 86 ? 8.794 8.414 -3.301 1.00 94.50 86 VAL A CA 1
ATOM 654 C C . VAL A 1 86 ? 9.464 8.995 -2.051 1.00 94.50 86 VAL A C 1
ATOM 656 O O . VAL A 1 86 ? 8.792 9.574 -1.203 1.00 94.50 86 VAL A O 1
ATOM 659 N N . LYS A 1 87 ? 10.793 8.938 -1.953 1.00 91.25 87 LYS A N 1
ATOM 660 C CA . LYS A 1 87 ? 11.551 9.536 -0.844 1.00 91.25 87 LYS A CA 1
ATOM 661 C C . LYS A 1 87 ? 11.849 11.022 -1.053 1.00 91.25 87 LYS A C 1
ATOM 663 O O . LYS A 1 87 ? 12.614 11.604 -0.292 1.00 91.25 87 LYS A O 1
ATOM 668 N N . SER A 1 88 ? 11.278 11.651 -2.082 1.00 90.81 88 SER A N 1
ATOM 669 C CA . SER A 1 88 ? 11.467 13.078 -2.331 1.00 90.81 88 SER A CA 1
ATOM 670 C C . SER A 1 88 ? 10.898 13.925 -1.190 1.00 90.81 88 SER A C 1
ATOM 672 O O . SER A 1 88 ? 9.779 13.700 -0.719 1.00 90.81 88 SER A O 1
ATOM 674 N N . GLU A 1 89 ? 11.628 14.977 -0.821 1.00 90.62 89 GLU A N 1
ATOM 675 C CA . GLU A 1 89 ? 11.149 16.039 0.075 1.00 90.62 89 GLU A CA 1
ATOM 676 C C . GLU A 1 89 ? 9.922 16.766 -0.504 1.00 90.62 89 GLU A C 1
ATOM 678 O O . GLU A 1 89 ? 9.069 17.274 0.227 1.00 90.62 89 GLU A O 1
ATOM 683 N N . ASN A 1 90 ? 9.778 16.778 -1.835 1.00 91.69 90 ASN A N 1
ATOM 684 C CA . ASN A 1 90 ? 8.641 17.396 -2.501 1.00 91.69 90 ASN A CA 1
ATOM 685 C C . ASN A 1 90 ? 7.400 16.493 -2.421 1.00 91.69 90 ASN A C 1
ATOM 687 O O . ASN A 1 90 ? 7.333 15.446 -3.066 1.00 91.69 90 ASN A O 1
ATOM 691 N N . SER A 1 91 ? 6.374 16.954 -1.698 1.00 89.50 91 SER A N 1
ATOM 692 C CA . SER A 1 91 ? 5.127 16.205 -1.489 1.00 89.50 91 SER A CA 1
ATOM 693 C C . SER A 1 91 ? 4.399 15.830 -2.785 1.00 89.50 91 SER A C 1
ATOM 695 O O . SER A 1 91 ? 3.827 14.744 -2.855 1.00 89.50 91 SER A O 1
ATOM 697 N N . HIS A 1 92 ? 4.416 16.683 -3.816 1.00 90.56 92 HIS A N 1
ATOM 698 C CA . HIS A 1 92 ? 3.769 16.374 -5.097 1.00 90.56 92 HIS A CA 1
ATOM 699 C C . HIS A 1 92 ? 4.525 15.290 -5.865 1.00 90.56 92 HIS A C 1
ATOM 701 O O . HIS A 1 92 ? 3.902 14.409 -6.456 1.00 90.56 92 HIS A O 1
ATOM 707 N N . VAL A 1 93 ? 5.862 15.340 -5.846 1.00 94.19 93 VAL A N 1
ATOM 708 C CA . VAL A 1 93 ? 6.705 14.305 -6.463 1.00 94.19 93 VAL A CA 1
ATOM 709 C C . VAL A 1 93 ? 6.502 12.986 -5.732 1.00 94.19 93 VAL A C 1
ATOM 711 O O . VAL A 1 93 ? 6.157 11.999 -6.374 1.00 94.19 93 VAL A O 1
ATOM 714 N N . ARG A 1 94 ? 6.599 12.999 -4.399 1.00 94.94 94 ARG A N 1
ATOM 715 C CA . ARG A 1 94 ? 6.380 11.832 -3.543 1.00 94.94 94 ARG A CA 1
ATOM 716 C C . ARG A 1 94 ? 5.034 11.162 -3.812 1.00 94.94 94 ARG A C 1
ATOM 718 O O . ARG A 1 94 ? 5.002 9.969 -4.100 1.00 94.94 94 ARG A O 1
ATOM 725 N N . TRP A 1 95 ? 3.935 11.921 -3.776 1.00 95.06 95 TRP A N 1
ATOM 726 C CA . TRP A 1 95 ? 2.595 11.380 -4.030 1.00 95.06 95 TRP A CA 1
ATOM 727 C C . TRP A 1 95 ? 2.452 10.822 -5.451 1.00 95.06 95 TRP A C 1
ATOM 729 O O . TRP A 1 95 ? 1.994 9.695 -5.629 1.00 95.06 95 TRP A O 1
ATOM 739 N N . ARG A 1 96 ? 2.882 11.572 -6.473 1.00 95.75 96 ARG A N 1
ATOM 740 C CA . ARG A 1 96 ? 2.780 11.133 -7.873 1.00 95.75 96 ARG A CA 1
ATOM 741 C C . ARG A 1 96 ? 3.583 9.857 -8.123 1.00 95.75 96 ARG A C 1
ATOM 743 O O . ARG A 1 96 ? 3.096 8.950 -8.799 1.00 95.75 96 ARG A O 1
ATOM 750 N N . SER A 1 97 ? 4.794 9.777 -7.583 1.00 96.12 97 SER A N 1
ATOM 751 C CA . SER A 1 97 ? 5.648 8.599 -7.721 1.00 96.12 97 SER A CA 1
ATOM 752 C C . SER A 1 97 ? 5.079 7.401 -6.969 1.00 96.12 97 SER A C 1
ATOM 754 O O . SER A 1 97 ? 5.099 6.303 -7.513 1.00 96.12 97 SER A O 1
ATOM 756 N N . ALA A 1 98 ? 4.474 7.602 -5.795 1.00 97.19 98 ALA A N 1
ATOM 757 C CA . ALA A 1 98 ? 3.777 6.543 -5.063 1.00 97.19 98 ALA A CA 1
ATOM 758 C C . ALA A 1 98 ? 2.550 6.023 -5.829 1.00 97.19 98 ALA A C 1
ATOM 760 O O . ALA A 1 98 ? 2.355 4.814 -5.942 1.00 97.19 98 ALA A O 1
ATOM 761 N N . LEU A 1 99 ? 1.757 6.928 -6.411 1.00 97.06 99 LEU A N 1
ATOM 762 C CA . LEU A 1 99 ? 0.616 6.584 -7.262 1.00 97.06 99 LEU A CA 1
ATOM 763 C C . LEU A 1 99 ? 1.060 5.753 -8.472 1.00 97.06 99 LEU A C 1
ATOM 765 O O . LEU A 1 99 ? 0.463 4.719 -8.766 1.00 97.06 99 LEU A O 1
ATOM 769 N N . THR A 1 100 ? 2.133 6.184 -9.137 1.00 96.38 100 THR A N 1
ATOM 770 C CA . THR A 1 100 ? 2.686 5.486 -10.306 1.00 96.38 100 THR A CA 1
ATOM 771 C C . THR A 1 100 ? 3.255 4.128 -9.898 1.00 96.38 100 THR A C 1
ATOM 773 O O . THR A 1 100 ? 3.000 3.130 -10.561 1.00 96.38 100 THR A O 1
ATOM 776 N N . LEU A 1 101 ? 3.961 4.051 -8.766 1.00 97.19 101 LEU A N 1
ATOM 777 C CA . LEU A 1 101 ? 4.495 2.801 -8.228 1.00 97.19 101 LEU A CA 1
ATOM 778 C C . LEU A 1 101 ? 3.378 1.802 -7.905 1.00 97.19 101 LEU A C 1
ATOM 780 O O . LEU A 1 101 ? 3.504 0.624 -8.222 1.00 97.19 101 LEU A O 1
ATOM 784 N N . ALA A 1 102 ? 2.268 2.268 -7.331 1.00 97.00 102 ALA A N 1
ATOM 785 C CA . ALA A 1 102 ? 1.097 1.440 -7.064 1.00 97.00 102 ALA A CA 1
ATOM 786 C C . ALA A 1 102 ? 0.443 0.907 -8.351 1.00 97.00 102 ALA A C 1
ATOM 788 O O . ALA A 1 102 ? 0.029 -0.250 -8.390 1.00 97.00 102 ALA A O 1
ATOM 789 N N . GLN A 1 103 ? 0.377 1.719 -9.411 1.00 96.19 103 GLN A N 1
ATOM 790 C CA . GLN A 1 103 ? -0.113 1.278 -10.724 1.00 96.19 103 GLN A CA 1
ATOM 791 C C . GLN A 1 103 ? 0.818 0.228 -11.337 1.00 96.19 103 GLN A C 1
ATOM 793 O O . GLN A 1 103 ? 0.362 -0.837 -11.739 1.00 96.19 103 GLN A O 1
ATOM 798 N N . VAL A 1 104 ? 2.132 0.473 -11.312 1.00 94.69 104 VAL A N 1
ATOM 799 C CA . VAL A 1 104 ? 3.144 -0.479 -11.795 1.00 94.69 104 VAL A CA 1
ATOM 800 C C . VAL A 1 104 ? 3.084 -1.795 -11.014 1.00 94.69 104 VAL A C 1
ATOM 802 O O . VAL A 1 104 ? 3.172 -2.862 -11.617 1.00 94.69 104 VAL A O 1
ATOM 805 N N . LEU A 1 105 ? 2.878 -1.741 -9.693 1.00 95.62 105 LEU A N 1
ATOM 806 C CA . LEU A 1 105 ? 2.654 -2.916 -8.847 1.00 95.62 105 LEU A CA 1
ATOM 807 C C . LEU A 1 105 ? 1.400 -3.697 -9.272 1.00 95.62 105 LEU A C 1
ATOM 809 O O . LEU A 1 105 ? 1.435 -4.925 -9.355 1.00 95.62 105 LEU A O 1
ATOM 813 N N . GLN A 1 106 ? 0.296 -3.005 -9.554 1.00 94.31 106 GLN A N 1
ATOM 814 C CA . GLN A 1 106 ? -0.941 -3.635 -10.013 1.00 94.31 106 GLN A CA 1
ATOM 815 C C . GLN A 1 106 ? -0.765 -4.293 -11.391 1.00 94.31 106 GLN A C 1
ATOM 817 O O . GLN A 1 106 ? -1.168 -5.442 -11.582 1.00 94.31 106 GLN A O 1
ATOM 822 N N . ASP A 1 107 ? -0.116 -3.603 -12.327 1.00 92.88 107 ASP A N 1
ATOM 823 C CA . ASP A 1 107 ? 0.175 -4.117 -13.666 1.00 92.88 107 ASP A CA 1
ATOM 824 C C . ASP A 1 107 ? 1.143 -5.305 -13.626 1.00 92.88 107 ASP A C 1
ATOM 826 O O . ASP A 1 107 ? 1.025 -6.255 -14.404 1.00 92.88 107 ASP A O 1
ATOM 830 N N . ASP A 1 108 ? 2.107 -5.288 -12.705 1.00 92.19 108 ASP A N 1
ATOM 831 C CA . ASP A 1 108 ? 2.992 -6.419 -12.445 1.00 92.19 108 ASP A CA 1
ATOM 832 C C . ASP A 1 108 ? 2.225 -7.646 -11.936 1.00 92.19 108 ASP A C 1
ATOM 834 O O . ASP A 1 108 ? 2.395 -8.747 -12.464 1.00 92.19 108 ASP A O 1
ATOM 838 N N . ALA A 1 109 ? 1.293 -7.452 -10.998 1.00 89.44 109 ALA A N 1
ATOM 839 C CA . ALA A 1 109 ? 0.450 -8.527 -10.483 1.00 89.44 109 ALA A CA 1
ATOM 840 C C . ALA A 1 109 ? -0.413 -9.176 -11.584 1.00 89.44 109 ALA A C 1
ATOM 842 O O . ALA A 1 109 ? -0.576 -10.399 -11.611 1.00 89.44 109 ALA A O 1
ATOM 843 N N . LEU A 1 110 ? -0.920 -8.387 -12.542 1.00 90.38 110 LEU A N 1
ATOM 844 C CA . LEU A 1 110 ? -1.672 -8.900 -13.696 1.00 90.38 110 LEU A CA 1
ATOM 845 C C . LEU A 1 110 ? -0.810 -9.762 -14.631 1.00 90.38 110 LEU A C 1
ATOM 847 O O . LEU A 1 110 ? -1.318 -10.701 -15.251 1.00 90.38 110 LEU A O 1
ATOM 851 N N . ARG A 1 111 ? 0.495 -9.481 -14.713 1.00 88.81 111 ARG A N 1
ATOM 852 C CA . ARG A 1 111 ? 1.454 -10.257 -15.513 1.00 88.81 111 ARG A CA 1
ATOM 853 C C . ARG A 1 111 ? 1.826 -11.602 -14.874 1.00 88.81 111 ARG A C 1
ATOM 855 O O . ARG A 1 111 ? 2.361 -12.462 -15.580 1.00 88.81 111 ARG A O 1
ATOM 862 N N . LYS A 1 112 ? 1.490 -11.833 -13.596 1.00 85.62 112 LYS A N 1
ATOM 863 C CA . LYS A 1 112 ? 1.782 -13.072 -12.846 1.00 85.62 112 LYS A CA 1
ATOM 864 C C . LYS A 1 112 ? 3.259 -13.460 -12.990 1.00 85.62 112 LYS A C 1
ATOM 866 O O . LYS A 1 112 ? 4.121 -12.610 -12.828 1.00 85.62 112 LYS A O 1
ATOM 871 N N . GLU A 1 113 ? 3.567 -14.705 -13.353 1.00 84.12 113 GLU A N 1
ATOM 872 C CA . GLU A 1 113 ? 4.935 -15.226 -13.532 1.00 84.12 113 GLU A CA 1
ATOM 873 C C . GLU A 1 113 ? 5.764 -14.481 -14.593 1.00 84.12 113 GLU A C 1
ATOM 875 O O . GLU A 1 113 ? 6.986 -14.588 -14.601 1.00 84.12 113 GLU A O 1
ATOM 880 N N . LYS A 1 114 ? 5.122 -13.726 -15.496 1.00 83.81 114 LYS A N 1
ATOM 881 C CA . LYS A 1 114 ? 5.813 -12.904 -16.503 1.00 83.81 114 LYS A CA 1
ATOM 882 C C . LYS A 1 114 ? 6.181 -11.506 -15.990 1.00 83.81 114 LYS A C 1
ATOM 884 O O . LYS A 1 114 ? 6.817 -10.755 -16.725 1.00 83.81 114 LYS A O 1
ATOM 889 N N . GLY A 1 115 ? 5.724 -11.139 -14.792 1.00 84.06 115 GLY A N 1
ATOM 890 C CA . GLY A 1 115 ? 6.080 -9.900 -14.106 1.00 84.06 115 GLY A CA 1
ATOM 891 C C . GLY A 1 115 ? 7.377 -10.024 -13.301 1.00 84.06 115 GLY A C 1
ATOM 892 O O . GLY A 1 115 ? 7.923 -11.112 -13.120 1.00 84.06 115 GLY A O 1
ATOM 893 N N . GLN A 1 116 ? 7.844 -8.895 -12.785 1.00 87.00 116 GLN A N 1
ATOM 894 C CA . GLN A 1 116 ? 9.010 -8.750 -11.918 1.00 87.00 116 GLN A CA 1
ATOM 895 C C . GLN A 1 116 ? 8.771 -9.198 -10.466 1.00 87.00 116 GLN A C 1
ATOM 897 O O . GLN A 1 116 ? 9.718 -9.200 -9.684 1.00 87.00 116 GLN A O 1
ATOM 902 N N . GLN A 1 117 ? 7.549 -9.600 -10.097 1.00 90.88 117 GLN A N 1
ATOM 903 C CA . GLN A 1 117 ? 7.170 -9.991 -8.730 1.00 90.88 117 GLN A CA 1
ATOM 904 C C . GLN A 1 117 ? 7.325 -8.840 -7.721 1.00 90.88 117 GLN A C 1
ATOM 906 O O . GLN A 1 117 ? 7.799 -9.018 -6.595 1.00 90.88 117 GLN A O 1
ATOM 911 N N . LEU A 1 118 ? 6.894 -7.637 -8.112 1.00 93.94 118 LEU A N 1
ATOM 912 C CA . LEU A 1 118 ? 7.041 -6.417 -7.311 1.00 93.94 118 LEU A CA 1
ATOM 913 C C . LEU A 1 118 ? 6.315 -6.496 -5.967 1.00 93.94 118 LEU A C 1
ATOM 915 O O . LEU A 1 118 ? 6.760 -5.889 -4.996 1.00 93.94 118 LEU A O 1
ATOM 919 N N . ALA A 1 119 ? 5.236 -7.279 -5.878 1.00 94.31 119 ALA A N 1
ATOM 920 C CA . ALA A 1 119 ? 4.507 -7.480 -4.629 1.00 94.31 119 ALA A CA 1
ATOM 921 C C . ALA A 1 119 ? 5.396 -8.053 -3.517 1.00 94.31 119 ALA A C 1
ATOM 923 O O . ALA A 1 119 ? 5.239 -7.666 -2.365 1.00 94.31 119 ALA A O 1
ATOM 924 N N . SER A 1 120 ? 6.348 -8.925 -3.849 1.00 94.06 120 SER A N 1
ATOM 925 C CA . SER A 1 120 ? 7.263 -9.542 -2.882 1.00 94.06 120 SER A CA 1
ATOM 926 C C . SER A 1 120 ? 8.581 -8.772 -2.729 1.00 94.06 120 SER A C 1
ATOM 928 O O . SER A 1 120 ? 9.505 -9.270 -2.093 1.00 94.06 120 SER A O 1
ATOM 930 N N . THR A 1 121 ? 8.700 -7.580 -3.326 1.00 95.00 121 THR A N 1
ATOM 931 C CA . THR A 1 121 ? 9.922 -6.765 -3.290 1.00 95.00 121 THR A CA 1
ATOM 932 C C . THR A 1 121 ? 9.913 -5.840 -2.059 1.00 95.00 121 THR A C 1
ATOM 934 O O . THR A 1 121 ? 9.075 -4.932 -1.997 1.00 95.00 121 THR A O 1
ATOM 937 N N . PRO A 1 122 ? 10.829 -6.013 -1.082 1.00 96.06 122 PRO A N 1
ATOM 938 C CA . PRO A 1 122 ? 10.818 -5.250 0.173 1.00 96.06 122 PRO A CA 1
ATOM 939 C C . PRO A 1 122 ? 10.946 -3.734 -0.006 1.00 96.06 122 PRO A C 1
ATOM 941 O O . PRO A 1 122 ? 10.360 -2.962 0.753 1.00 96.06 122 PRO A O 1
ATOM 944 N N . GLU A 1 123 ? 11.684 -3.278 -1.017 1.00 95.00 123 GLU A N 1
ATOM 945 C CA . GLU A 1 123 ? 11.864 -1.857 -1.306 1.00 95.00 123 GLU A CA 1
ATOM 946 C C . GLU A 1 123 ? 10.559 -1.205 -1.776 1.00 95.00 123 GLU A C 1
ATOM 948 O O . GLU A 1 123 ? 10.257 -0.078 -1.382 1.00 95.00 123 GLU A O 1
ATOM 953 N N . VAL A 1 124 ? 9.766 -1.926 -2.577 1.00 96.62 124 VAL A N 1
ATOM 954 C CA . VAL A 1 124 ? 8.442 -1.476 -3.034 1.00 96.62 124 VAL A CA 1
ATOM 955 C C . VAL A 1 124 ? 7.466 -1.448 -1.864 1.00 96.62 124 VAL A C 1
ATOM 957 O O . VAL A 1 124 ? 6.762 -0.455 -1.680 1.00 96.62 124 VAL A O 1
ATOM 960 N N . ALA A 1 125 ? 7.472 -2.503 -1.042 1.00 97.56 125 ALA A N 1
ATOM 961 C CA . ALA A 1 125 ? 6.681 -2.574 0.180 1.00 97.56 125 ALA A CA 1
ATOM 962 C C . ALA A 1 125 ? 6.944 -1.366 1.083 1.00 97.56 125 ALA A C 1
ATOM 964 O O . ALA A 1 125 ? 6.014 -0.635 1.413 1.00 97.56 125 ALA A O 1
ATOM 965 N N . THR A 1 126 ? 8.220 -1.125 1.393 1.00 97.44 126 THR A N 1
ATOM 966 C CA . THR A 1 126 ? 8.666 -0.037 2.269 1.00 97.44 126 THR A CA 1
ATOM 967 C C . THR A 1 126 ? 8.252 1.326 1.719 1.00 97.44 126 THR A C 1
ATOM 969 O O . THR A 1 126 ? 7.676 2.134 2.440 1.00 97.44 126 THR A O 1
ATOM 972 N N . ALA A 1 127 ? 8.467 1.573 0.423 1.00 97.31 127 ALA A N 1
ATOM 973 C CA . ALA A 1 127 ? 8.105 2.844 -0.198 1.00 97.31 127 ALA A CA 1
ATOM 974 C C . ALA A 1 127 ? 6.601 3.152 -0.082 1.00 97.31 127 ALA A C 1
ATOM 976 O O . ALA A 1 127 ? 6.222 4.269 0.268 1.00 97.31 127 ALA A O 1
ATOM 977 N N . LEU A 1 128 ? 5.731 2.171 -0.345 1.00 98.25 128 LEU A N 1
ATOM 978 C CA . LEU A 1 128 ? 4.281 2.361 -0.238 1.00 98.25 128 LEU A CA 1
ATOM 979 C C . LEU A 1 128 ? 3.820 2.478 1.224 1.00 98.25 128 LEU A C 1
ATOM 981 O O . LEU A 1 128 ? 2.953 3.299 1.532 1.00 98.25 128 LEU A O 1
ATOM 985 N N . THR A 1 129 ? 4.407 1.700 2.140 1.00 98.31 129 THR A N 1
ATOM 986 C CA . THR A 1 129 ? 4.065 1.749 3.570 1.00 98.31 129 THR A CA 1
ATOM 987 C C . THR A 1 129 ? 4.518 3.047 4.229 1.00 98.31 129 THR A C 1
ATOM 989 O O . THR A 1 129 ? 3.810 3.552 5.100 1.00 98.31 129 THR A O 1
ATOM 992 N N . ASP A 1 130 ? 5.643 3.622 3.802 1.00 97.38 130 ASP A N 1
ATOM 993 C CA . ASP A 1 130 ? 6.132 4.916 4.288 1.00 97.38 130 ASP A CA 1
ATOM 994 C C . ASP A 1 130 ? 5.165 6.038 3.895 1.00 97.38 130 ASP A C 1
ATOM 996 O O . ASP A 1 130 ? 4.746 6.830 4.741 1.00 97.38 130 ASP A O 1
ATOM 1000 N N . VAL A 1 131 ? 4.718 6.051 2.634 1.00 97.31 131 VAL A N 1
ATOM 1001 C CA . VAL A 1 131 ? 3.734 7.033 2.153 1.00 97.31 131 VAL A CA 1
ATOM 1002 C C . VAL A 1 131 ? 2.408 6.889 2.889 1.00 97.31 131 VAL A C 1
ATOM 1004 O O . VAL A 1 131 ? 1.837 7.893 3.316 1.00 97.31 131 VAL A O 1
ATOM 1007 N N . LEU A 1 132 ? 1.921 5.659 3.084 1.00 98.12 132 LEU A N 1
ATOM 1008 C CA . LEU A 1 132 ? 0.712 5.421 3.873 1.00 98.12 132 LEU A CA 1
ATOM 1009 C C . LEU A 1 132 ? 0.882 5.914 5.314 1.00 98.12 132 LEU A C 1
ATOM 1011 O O . LEU A 1 132 ? 0.001 6.587 5.841 1.00 98.12 132 LEU A O 1
ATOM 1015 N N . SER A 1 133 ? 2.019 5.614 5.940 1.00 96.94 133 SER A N 1
ATOM 1016 C CA . SER A 1 133 ? 2.318 6.045 7.306 1.00 96.94 133 SER A CA 1
ATOM 1017 C C . SER A 1 133 ? 2.303 7.568 7.423 1.00 96.94 133 SER A C 1
ATOM 1019 O O . SER A 1 133 ? 1.743 8.105 8.375 1.00 96.94 133 SER A O 1
ATOM 1021 N N . ASP A 1 134 ? 2.865 8.278 6.447 1.00 95.31 134 ASP A N 1
ATOM 1022 C CA . ASP A 1 134 ? 2.863 9.740 6.419 1.00 95.31 134 ASP A CA 1
ATOM 1023 C C . ASP A 1 134 ? 1.465 10.333 6.227 1.00 95.31 134 ASP A C 1
ATOM 1025 O O . ASP A 1 134 ? 1.127 11.327 6.873 1.00 95.31 134 ASP A O 1
ATOM 1029 N N . LEU A 1 135 ? 0.627 9.709 5.397 1.00 95.38 135 LEU A N 1
ATOM 1030 C CA . LEU A 1 135 ? -0.778 10.096 5.259 1.00 95.38 135 LEU A CA 1
ATOM 1031 C C . LEU A 1 135 ? -1.540 9.893 6.578 1.00 95.38 135 LEU A C 1
ATOM 1033 O O . LEU A 1 135 ? -2.262 10.787 7.017 1.00 95.38 135 LEU A O 1
ATOM 1037 N N . LEU A 1 136 ? -1.309 8.773 7.271 1.00 95.62 136 LEU A N 1
ATOM 1038 C CA . LEU A 1 136 ? -1.938 8.465 8.560 1.00 95.62 136 LEU A CA 1
ATOM 1039 C C . LEU A 1 136 ? -1.439 9.345 9.719 1.00 95.62 136 LEU A C 1
ATOM 1041 O O . LEU A 1 136 ? -2.122 9.448 10.739 1.00 95.62 136 LEU A O 1
ATOM 1045 N N . LYS A 1 137 ? -0.285 10.012 9.605 1.00 94.44 137 LYS A N 1
ATOM 1046 C CA . LYS A 1 137 ? 0.173 10.986 10.616 1.00 94.44 137 LYS A CA 1
ATOM 1047 C C . LYS A 1 137 ? -0.659 12.273 10.620 1.00 94.44 137 LYS A C 1
ATOM 1049 O O . LYS A 1 137 ? -0.608 13.018 11.596 1.00 94.44 137 LYS A O 1
ATOM 1054 N N . LYS A 1 138 ? -1.420 12.557 9.558 1.00 90.06 138 LYS A N 1
ATOM 1055 C CA . LYS A 1 138 ? -2.246 13.768 9.469 1.00 90.06 138 LYS A CA 1
ATOM 1056 C C . LYS A 1 138 ? -3.487 13.634 10.356 1.00 90.06 138 LYS A C 1
ATOM 1058 O O . LYS A 1 138 ? -4.320 12.759 10.145 1.00 90.06 138 LYS A O 1
ATOM 1063 N N . THR A 1 139 ? -3.620 14.523 11.340 1.00 81.44 139 THR A N 1
ATOM 1064 C CA . THR A 1 139 ? -4.731 14.502 12.312 1.00 81.44 139 THR A CA 1
ATOM 1065 C C . THR A 1 139 ? -6.057 14.984 11.720 1.00 81.44 139 THR A C 1
ATOM 1067 O O . THR A 1 139 ? -7.119 14.541 12.144 1.00 81.44 139 THR A O 1
ATOM 1070 N N . THR A 1 140 ? -6.009 15.890 10.741 1.00 86.25 140 THR A N 1
ATOM 1071 C CA . THR A 1 140 ? -7.190 16.485 10.094 1.00 86.25 140 THR A CA 1
ATOM 1072 C C . THR A 1 140 ? -7.006 16.490 8.575 1.00 86.25 140 THR A C 1
ATOM 1074 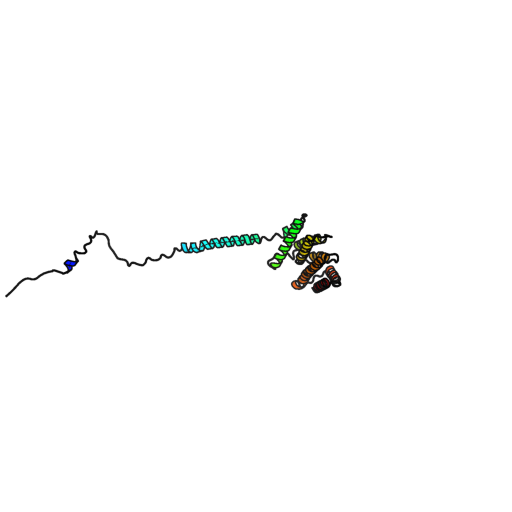O O . THR A 1 140 ? -6.708 17.545 8.007 1.00 86.25 140 THR A O 1
ATOM 1077 N N . PRO A 1 141 ? -7.093 15.319 7.919 1.00 88.38 141 PRO A N 1
ATOM 1078 C CA . PRO A 1 141 ? -6.922 15.231 6.478 1.00 88.38 141 PRO A CA 1
ATOM 1079 C C . PRO A 1 141 ? -8.082 15.915 5.744 1.00 88.38 141 PRO A C 1
ATOM 1081 O O . PRO A 1 141 ? -9.234 15.841 6.176 1.00 88.38 141 PRO A O 1
ATOM 1084 N N . ASN A 1 142 ? -7.783 16.570 4.626 1.00 92.69 142 ASN A N 1
ATOM 1085 C CA . ASN A 1 142 ? -8.809 17.043 3.698 1.00 92.69 142 ASN A CA 1
ATOM 1086 C C . ASN A 1 142 ? -9.352 15.885 2.828 1.00 92.69 142 ASN A C 1
ATOM 1088 O O . ASN A 1 142 ? -8.863 14.757 2.892 1.00 92.69 142 ASN A O 1
ATOM 1092 N N . GLU A 1 143 ? -10.373 16.149 2.009 1.00 93.31 143 GLU A N 1
ATOM 1093 C CA . GLU A 1 143 ? -11.008 15.124 1.163 1.00 93.31 143 GLU A CA 1
ATOM 1094 C C . GLU A 1 143 ? -10.030 14.466 0.175 1.00 93.31 143 GLU A C 1
ATOM 1096 O O . GLU A 1 143 ? -10.055 13.247 -0.001 1.00 93.31 143 GLU A O 1
ATOM 1101 N N . GLU A 1 144 ? -9.122 15.249 -0.414 1.00 93.56 144 GLU A N 1
ATOM 1102 C CA . GLU A 1 144 ? -8.083 14.722 -1.300 1.00 93.56 144 GLU A CA 1
ATOM 1103 C C . GLU A 1 144 ? -7.173 13.752 -0.535 1.00 93.56 144 GLU A C 1
ATOM 1105 O O . GLU A 1 144 ? -6.951 12.632 -0.977 1.00 93.56 144 GLU A O 1
ATOM 1110 N N . GLU A 1 145 ? -6.697 14.130 0.649 1.00 93.94 145 GLU A N 1
ATOM 1111 C CA . GLU A 1 145 ? -5.823 13.306 1.490 1.00 93.94 145 GLU A CA 1
ATOM 1112 C C . GLU A 1 145 ? -6.514 12.028 1.987 1.00 93.94 145 GLU A C 1
ATOM 1114 O O . GLU A 1 145 ? -5.874 10.977 2.082 1.00 93.94 145 GLU A O 1
ATOM 1119 N N . LEU A 1 146 ? -7.821 12.079 2.258 1.00 94.25 146 LEU A N 1
ATOM 1120 C CA . LEU A 1 146 ? -8.623 10.888 2.549 1.00 94.25 146 LEU A CA 1
ATOM 1121 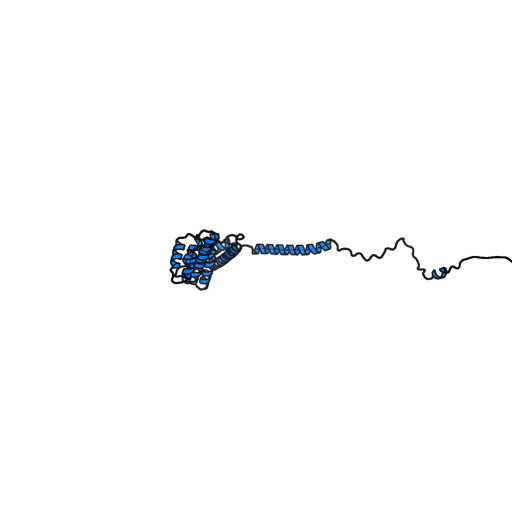C C . LEU A 1 146 ? -8.661 9.943 1.343 1.00 94.25 146 LEU A C 1
ATOM 1123 O O . LEU A 1 146 ? -8.450 8.739 1.499 1.00 94.25 146 LEU A O 1
ATOM 1127 N N . GLN A 1 147 ? -8.853 10.478 0.136 1.00 95.06 147 GLN A N 1
ATOM 1128 C CA . GLN A 1 147 ? -8.841 9.688 -1.094 1.00 95.06 147 GLN A CA 1
ATOM 1129 C C . GLN A 1 147 ? -7.452 9.106 -1.396 1.00 95.06 147 GLN A C 1
ATOM 1131 O O . GLN A 1 147 ? -7.338 7.943 -1.792 1.00 95.06 147 GLN A O 1
ATOM 1136 N N . GLN A 1 148 ? -6.390 9.878 -1.155 1.00 95.88 148 GLN A N 1
ATOM 1137 C CA . GLN A 1 148 ? -5.007 9.410 -1.246 1.00 95.88 148 GLN A CA 1
ATOM 1138 C C . GLN A 1 148 ? -4.755 8.251 -0.270 1.00 95.88 148 GLN A C 1
ATOM 1140 O O . GLN A 1 148 ? -4.146 7.246 -0.642 1.00 95.88 148 GLN A O 1
ATOM 1145 N N . THR A 1 149 ? -5.274 8.361 0.958 1.00 97.31 149 THR A N 1
ATOM 1146 C CA . THR A 1 149 ? -5.170 7.321 1.992 1.00 97.31 149 THR A CA 1
ATOM 1147 C C . THR A 1 149 ? -5.917 6.052 1.586 1.00 97.31 149 THR A C 1
ATOM 1149 O O . THR A 1 149 ? -5.335 4.972 1.643 1.00 97.31 149 THR A O 1
ATOM 1152 N N . ASP A 1 150 ? -7.165 6.160 1.119 1.00 96.88 150 ASP A N 1
ATOM 1153 C CA . ASP A 1 150 ? -7.956 5.018 0.630 1.00 96.88 150 ASP A CA 1
ATOM 1154 C C . ASP A 1 150 ? -7.244 4.274 -0.510 1.00 96.88 150 ASP A C 1
ATOM 1156 O O . ASP A 1 150 ? -7.130 3.044 -0.499 1.00 96.88 150 ASP A O 1
ATOM 1160 N N . TYR A 1 151 ? -6.698 5.022 -1.471 1.00 97.44 151 TYR A N 1
ATOM 1161 C CA . TYR A 1 151 ? -5.936 4.442 -2.570 1.00 97.44 151 TYR A CA 1
ATOM 1162 C C . TYR A 1 151 ? -4.663 3.742 -2.077 1.00 97.44 151 TYR A C 1
ATOM 1164 O O . TYR A 1 151 ? -4.379 2.611 -2.479 1.00 97.44 151 TYR A O 1
ATOM 1172 N N . MET A 1 152 ? -3.913 4.373 -1.170 1.00 98.06 152 MET A N 1
ATOM 1173 C CA . MET A 1 152 ? -2.678 3.793 -0.649 1.00 98.06 152 MET A CA 1
ATOM 1174 C C . MET A 1 152 ? -2.940 2.555 0.219 1.00 98.06 152 MET A C 1
ATOM 1176 O O . MET A 1 152 ? -2.189 1.588 0.139 1.00 98.06 152 MET A O 1
ATOM 1180 N N . LEU A 1 153 ? -4.044 2.516 0.972 1.00 98.44 153 LEU A N 1
ATOM 1181 C CA . LEU A 1 153 ? -4.475 1.313 1.687 1.00 98.44 153 LEU A CA 1
ATOM 1182 C C . LEU A 1 153 ? -4.707 0.143 0.725 1.00 98.44 153 LEU A C 1
ATOM 1184 O O . LEU A 1 153 ? -4.283 -0.977 1.016 1.00 98.44 153 LEU A O 1
ATOM 1188 N N . LYS A 1 154 ? -5.348 0.381 -0.427 1.00 97.81 154 LYS A N 1
ATOM 1189 C CA . LYS A 1 154 ? -5.537 -0.646 -1.468 1.00 97.81 154 LYS A CA 1
ATOM 1190 C C . LYS A 1 154 ? -4.200 -1.108 -2.037 1.00 97.81 154 LYS A C 1
ATOM 1192 O O . LYS A 1 154 ? -3.974 -2.311 -2.124 1.00 97.81 154 LYS A O 1
ATOM 1197 N N . ALA A 1 155 ? -3.312 -0.171 -2.367 1.00 97.81 155 ALA A N 1
ATOM 1198 C CA . ALA A 1 155 ? -1.992 -0.469 -2.916 1.00 97.81 155 ALA A CA 1
ATOM 1199 C C . ALA A 1 155 ? -1.130 -1.296 -1.947 1.00 97.81 155 ALA A C 1
ATOM 1201 O O . ALA A 1 155 ? -0.586 -2.326 -2.338 1.00 97.81 155 ALA A O 1
ATOM 1202 N N . VAL A 1 156 ? -1.070 -0.913 -0.668 1.00 98.38 156 VAL A N 1
ATOM 1203 C CA . VAL A 1 156 ? -0.364 -1.678 0.375 1.00 98.38 156 VAL A CA 1
ATOM 1204 C C . VAL A 1 156 ? -0.989 -3.065 0.561 1.00 98.38 156 VAL A C 1
ATOM 1206 O O . VAL A 1 156 ? -0.267 -4.033 0.763 1.00 98.38 156 VAL A O 1
ATOM 1209 N N . GLY A 1 157 ? -2.309 -3.205 0.396 1.00 97.56 157 GLY A N 1
ATOM 1210 C CA . GLY A 1 157 ? -2.986 -4.507 0.378 1.00 97.56 157 GLY A CA 1
ATOM 1211 C C . GLY A 1 157 ? -2.547 -5.444 -0.757 1.00 97.56 157 GLY A C 1
ATOM 1212 O O . GLY A 1 157 ? -2.740 -6.655 -0.653 1.00 97.56 157 GLY A O 1
ATOM 1213 N N . LEU A 1 158 ? -1.951 -4.920 -1.837 1.00 96.06 158 LEU A N 1
ATOM 1214 C CA . LEU A 1 158 ? -1.408 -5.720 -2.941 1.00 96.06 158 LEU A CA 1
ATOM 1215 C C . LEU A 1 158 ? -0.001 -6.251 -2.656 1.00 96.06 158 LEU A C 1
ATOM 1217 O O . LEU A 1 158 ? 0.375 -7.268 -3.240 1.00 96.06 158 LEU A O 1
ATOM 1221 N N . VAL A 1 159 ? 0.738 -5.611 -1.753 1.00 96.44 159 VAL A N 1
ATOM 1222 C CA . VAL A 1 159 ? 2.079 -6.028 -1.340 1.00 96.44 159 VAL A CA 1
ATOM 1223 C C . VAL A 1 159 ? 2.012 -7.373 -0.611 1.00 96.44 159 VAL A C 1
ATOM 1225 O O . VAL A 1 159 ? 1.068 -7.665 0.120 1.00 96.44 159 VAL A O 1
ATOM 1228 N N . ASP A 1 160 ? 3.030 -8.200 -0.814 1.00 94.50 160 ASP A N 1
ATOM 1229 C CA . ASP A 1 160 ? 3.186 -9.524 -0.218 1.00 94.50 160 ASP A CA 1
ATOM 1230 C C . ASP A 1 160 ? 4.452 -9.608 0.653 1.00 94.50 160 ASP A C 1
ATOM 1232 O O . ASP A 1 160 ? 5.252 -10.539 0.565 1.00 94.50 160 ASP A O 1
ATOM 1236 N N . VAL A 1 161 ? 4.612 -8.593 1.501 1.00 95.88 161 VAL A N 1
ATOM 1237 C CA . VAL A 1 161 ? 5.674 -8.440 2.506 1.00 95.88 161 VAL A CA 1
ATOM 1238 C C . VAL A 1 161 ? 4.980 -8.111 3.838 1.00 95.88 161 VAL A C 1
ATOM 1240 O O . VAL A 1 161 ? 4.865 -6.936 4.207 1.00 95.88 161 VAL A O 1
ATOM 1243 N N . PRO A 1 162 ? 4.388 -9.116 4.520 1.00 94.94 162 PRO A N 1
ATOM 1244 C CA . PRO A 1 162 ? 3.530 -8.897 5.685 1.00 94.94 162 PRO A CA 1
ATOM 1245 C C . PRO A 1 162 ? 4.187 -8.086 6.802 1.00 94.94 162 PRO A C 1
ATOM 1247 O O . PRO A 1 162 ? 3.528 -7.271 7.435 1.00 94.94 162 PRO A O 1
ATOM 1250 N N . GLU A 1 163 ? 5.480 -8.284 7.033 1.00 94.69 163 GLU A N 1
ATOM 1251 C CA . GLU A 1 163 ? 6.276 -7.597 8.051 1.00 94.69 163 GLU A CA 1
ATOM 1252 C C . GLU A 1 163 ? 6.328 -6.078 7.858 1.00 94.69 163 GLU A C 1
ATOM 1254 O O . GLU A 1 163 ? 6.395 -5.347 8.843 1.00 94.69 163 GLU A O 1
ATOM 1259 N N . SER A 1 164 ? 6.236 -5.603 6.614 1.00 95.75 164 SER A N 1
ATOM 1260 C CA . SER A 1 164 ? 6.167 -4.176 6.290 1.00 95.75 164 SER A CA 1
ATOM 1261 C C . SER A 1 164 ? 4.721 -3.684 6.228 1.00 95.75 164 SER A C 1
ATOM 1263 O O . SER A 1 164 ? 4.402 -2.611 6.734 1.00 95.75 164 SER A O 1
ATOM 1265 N N . ALA A 1 165 ? 3.828 -4.465 5.613 1.00 97.50 165 ALA A N 1
ATOM 1266 C CA . ALA A 1 165 ? 2.465 -4.030 5.316 1.00 97.50 165 ALA A CA 1
ATOM 1267 C C . ALA A 1 165 ? 1.523 -4.085 6.529 1.00 97.50 165 ALA A C 1
ATOM 1269 O O . ALA A 1 165 ? 0.725 -3.171 6.738 1.00 97.50 165 ALA A O 1
ATOM 1270 N N . VAL A 1 166 ? 1.593 -5.146 7.338 1.00 97.75 166 VAL A N 1
ATOM 1271 C CA . VAL A 1 166 ? 0.641 -5.375 8.434 1.00 97.75 166 VAL A CA 1
ATOM 1272 C C . VAL A 1 166 ? 0.689 -4.262 9.488 1.00 97.75 166 VAL A C 1
ATOM 1274 O O . VAL A 1 166 ? -0.384 -3.748 9.801 1.00 97.75 166 VAL A O 1
ATOM 1277 N N . PRO A 1 167 ? 1.854 -3.816 10.004 1.00 97.81 167 PRO A N 1
ATOM 1278 C CA . PRO A 1 167 ? 1.887 -2.809 11.067 1.00 97.81 167 PRO A CA 1
ATOM 1279 C C . PRO A 1 167 ? 1.182 -1.497 10.695 1.00 97.81 167 PRO A C 1
ATOM 1281 O O . PRO A 1 167 ? 0.327 -1.022 11.442 1.00 97.81 167 PRO A O 1
ATOM 1284 N N . VAL A 1 168 ? 1.459 -0.946 9.506 1.00 98.00 168 VAL A N 1
ATOM 1285 C CA . VAL A 1 168 ? 0.828 0.309 9.059 1.00 98.00 168 VAL A CA 1
ATOM 1286 C C . VAL A 1 168 ? -0.674 0.140 8.799 1.00 98.00 168 VAL A C 1
ATOM 1288 O O . VAL A 1 168 ? -1.467 1.035 9.097 1.00 98.00 168 VAL A O 1
ATOM 1291 N N . LEU A 1 169 ? -1.097 -1.027 8.301 1.00 98.31 169 LEU A N 1
ATOM 1292 C CA . LEU A 1 169 ? -2.517 -1.329 8.132 1.00 98.31 169 LEU A CA 1
ATOM 1293 C C . LEU A 1 169 ? -3.230 -1.436 9.485 1.00 98.31 169 LEU A C 1
ATOM 1295 O O . LEU A 1 169 ? -4.354 -0.955 9.601 1.00 98.31 169 LEU A O 1
ATOM 1299 N N . LEU A 1 170 ? -2.587 -1.985 10.522 1.00 97.94 170 LEU A N 1
ATOM 1300 C CA . LEU A 1 170 ? -3.152 -2.015 11.874 1.00 97.94 170 LEU A CA 1
ATOM 1301 C C . LEU A 1 170 ? -3.310 -0.610 12.460 1.00 97.94 170 LEU A C 1
ATOM 1303 O O . LEU A 1 170 ? -4.349 -0.337 13.064 1.00 97.94 170 LEU A O 1
ATOM 1307 N N . THR A 1 171 ? -2.368 0.307 12.224 1.00 97.44 171 THR A N 1
ATOM 1308 C CA . THR A 1 171 ? -2.535 1.728 12.585 1.00 97.44 171 THR A CA 1
ATOM 1309 C C . THR A 1 171 ? -3.781 2.335 11.930 1.00 97.44 171 THR A C 1
ATOM 1311 O O . THR A 1 171 ? -4.534 3.066 12.570 1.00 97.44 171 THR A O 1
ATOM 1314 N N . ALA A 1 172 ? -4.074 1.989 10.675 1.00 97.19 172 ALA A N 1
ATOM 1315 C CA . ALA A 1 172 ? -5.278 2.462 9.993 1.00 97.19 172 ALA A CA 1
ATOM 1316 C C . ALA A 1 172 ? -6.592 1.849 10.531 1.00 97.19 172 ALA A C 1
ATOM 1318 O O . ALA A 1 172 ? -7.667 2.369 10.234 1.00 97.19 172 ALA A O 1
ATOM 1319 N N . THR A 1 173 ? -6.534 0.779 11.338 1.00 97.12 173 THR A N 1
ATOM 1320 C CA . THR A 1 173 ? -7.724 0.178 11.978 1.00 97.12 173 THR A CA 1
ATOM 1321 C C . THR A 1 173 ? -8.127 0.830 13.304 1.00 97.12 173 THR A C 1
ATOM 1323 O O . THR A 1 173 ? -9.209 0.529 13.817 1.00 97.12 173 THR A O 1
ATOM 1326 N N . GLU A 1 174 ? -7.294 1.722 13.852 1.00 94.50 174 GLU A N 1
ATOM 1327 C CA . GLU A 1 174 ? -7.537 2.416 15.122 1.00 94.50 174 GLU A CA 1
ATOM 1328 C C . GLU A 1 174 ? -8.936 3.053 15.181 1.00 94.50 174 GLU A C 1
ATOM 1330 O O . GLU A 1 174 ? -9.390 3.691 14.233 1.00 94.50 174 GLU A O 1
ATOM 1335 N N . GLY A 1 175 ? -9.623 2.920 16.321 1.00 91.06 175 GLY A N 1
ATOM 1336 C CA . GLY A 1 175 ? -11.010 3.380 16.484 1.00 91.06 175 GLY A CA 1
ATOM 1337 C C . GLY A 1 175 ? -11.223 4.894 16.347 1.00 91.06 175 GLY A C 1
ATOM 1338 O O . GLY A 1 175 ? -12.350 5.327 16.133 1.00 91.06 175 GLY A O 1
ATOM 1339 N N . SER A 1 176 ? -10.159 5.697 16.448 1.00 90.38 176 SER A N 1
ATOM 1340 C CA . SER A 1 176 ? -10.178 7.150 16.226 1.00 90.38 176 SER A CA 1
ATOM 1341 C C . SER A 1 176 ? -10.163 7.547 14.746 1.00 90.38 176 SER A C 1
ATOM 1343 O O . SER A 1 176 ? -10.328 8.726 14.431 1.00 90.38 176 SER A O 1
ATOM 1345 N N . ARG A 1 177 ? -9.925 6.596 13.836 1.00 91.75 177 ARG A N 1
ATOM 1346 C CA . ARG A 1 177 ? -9.831 6.841 12.395 1.00 91.75 177 ARG A CA 1
ATOM 1347 C C . ARG A 1 177 ? -11.208 6.911 11.753 1.00 91.75 177 ARG A C 1
ATOM 1349 O O . ARG A 1 177 ? -12.183 6.361 12.264 1.00 91.75 177 ARG A O 1
ATOM 1356 N N . ASP A 1 178 ? -11.251 7.557 10.592 1.00 92.06 178 ASP A N 1
ATOM 1357 C CA . ASP A 1 178 ? -12.446 7.592 9.758 1.00 92.06 178 ASP A CA 1
ATOM 1358 C C . ASP A 1 178 ? -12.952 6.174 9.449 1.00 92.06 178 ASP A C 1
ATOM 1360 O O . ASP A 1 178 ? -12.177 5.237 9.223 1.00 92.06 178 ASP A O 1
ATOM 1364 N N . ARG A 1 179 ? -14.275 6.016 9.439 1.00 93.81 179 ARG A N 1
ATOM 1365 C CA . ARG A 1 179 ? -14.928 4.719 9.265 1.00 93.81 179 ARG A CA 1
ATOM 1366 C C . ARG A 1 179 ? -14.547 4.049 7.941 1.00 93.81 179 ARG A C 1
ATOM 1368 O O . ARG A 1 179 ? -14.357 2.830 7.909 1.00 93.81 179 ARG A O 1
ATOM 1375 N N . GLU A 1 180 ? -14.423 4.816 6.862 1.00 93.31 180 GLU A N 1
ATOM 1376 C CA . GLU A 1 180 ? -14.081 4.295 5.540 1.00 93.31 180 GLU A CA 1
ATOM 1377 C C . GLU A 1 180 ? -12.609 3.870 5.473 1.00 93.31 180 GLU A C 1
ATOM 1379 O O . GLU A 1 180 ? -12.319 2.794 4.946 1.00 93.31 180 GLU A O 1
ATOM 1384 N N . ILE A 1 181 ? -11.704 4.626 6.112 1.00 95.44 181 ILE A N 1
ATOM 1385 C CA . ILE A 1 181 ? -10.288 4.245 6.288 1.00 95.44 181 ILE A CA 1
ATOM 1386 C C . ILE A 1 181 ? -10.184 2.902 7.017 1.00 95.44 181 ILE A C 1
ATOM 1388 O O . ILE A 1 181 ? -9.522 1.985 6.529 1.00 95.44 181 ILE A O 1
ATOM 1392 N N . ARG A 1 182 ? -10.881 2.747 8.151 1.00 96.56 182 ARG A N 1
ATOM 1393 C CA . ARG A 1 182 ? -10.861 1.504 8.945 1.00 96.56 182 ARG A CA 1
ATOM 1394 C C . ARG A 1 182 ? -11.370 0.312 8.141 1.00 96.56 182 ARG A C 1
ATOM 1396 O O . ARG A 1 182 ? -10.733 -0.742 8.111 1.00 96.56 182 ARG A O 1
ATOM 1403 N N . LYS A 1 183 ? -12.495 0.488 7.440 1.00 97.00 183 LYS A N 1
ATOM 1404 C CA . LYS A 1 183 ? -13.076 -0.530 6.554 1.00 97.00 183 LYS A CA 1
ATOM 1405 C C . LYS A 1 183 ? -12.090 -0.957 5.469 1.00 97.00 183 LYS A C 1
ATOM 1407 O O . LYS A 1 183 ? -11.949 -2.156 5.211 1.00 97.00 183 LYS A O 1
ATOM 1412 N N . GLN A 1 184 ? -11.438 0.006 4.817 1.00 98.06 184 GLN A N 1
ATOM 1413 C CA . GLN A 1 184 ? -10.497 -0.272 3.739 1.00 98.06 184 GLN A CA 1
ATOM 1414 C C . GLN A 1 184 ? -9.219 -0.939 4.262 1.00 98.06 184 GLN A C 1
ATOM 1416 O O . GLN A 1 184 ? -8.740 -1.884 3.640 1.00 98.06 184 GLN A O 1
ATOM 1421 N N . ALA A 1 185 ? -8.710 -0.532 5.426 1.00 98.25 185 ALA A N 1
ATOM 1422 C CA . ALA A 1 185 ? -7.570 -1.177 6.072 1.00 98.25 185 ALA A CA 1
ATOM 1423 C C . ALA A 1 185 ? -7.850 -2.653 6.393 1.00 98.25 185 ALA A C 1
ATOM 1425 O O . ALA A 1 185 ? -7.043 -3.523 6.066 1.00 98.25 185 ALA A O 1
ATOM 1426 N N . LEU A 1 186 ? -9.029 -2.954 6.949 1.00 98.19 186 LEU A N 1
ATOM 1427 C CA . LEU A 1 186 ? -9.467 -4.330 7.203 1.00 98.19 186 LEU A CA 1
ATOM 1428 C C . LEU A 1 186 ? -9.617 -5.145 5.913 1.00 98.19 186 LEU A C 1
ATOM 1430 O O . LEU A 1 186 ? -9.256 -6.318 5.888 1.00 98.19 186 LEU A O 1
ATOM 1434 N N . ASN A 1 187 ? -10.102 -4.538 4.827 1.00 98.12 187 ASN A N 1
ATOM 1435 C CA . ASN A 1 187 ? -10.151 -5.199 3.521 1.00 98.12 187 ASN A CA 1
ATOM 1436 C C . ASN A 1 187 ? -8.738 -5.545 3.017 1.00 98.12 187 ASN A C 1
ATOM 1438 O O . ASN A 1 187 ? -8.475 -6.678 2.623 1.00 98.12 187 ASN A O 1
ATOM 1442 N N . SER A 1 188 ? -7.797 -4.606 3.105 1.00 98.31 188 SER A N 1
ATOM 1443 C CA . SER A 1 188 ? -6.404 -4.843 2.719 1.00 98.31 188 SER A CA 1
ATOM 1444 C C . SER A 1 188 ? -5.733 -5.926 3.575 1.00 98.31 188 SER A C 1
ATOM 1446 O O . SER A 1 188 ? -5.039 -6.786 3.034 1.00 98.31 188 SER A O 1
ATOM 1448 N N . LEU A 1 189 ? -5.994 -5.958 4.888 1.00 98.06 189 LEU A N 1
ATOM 1449 C CA . LEU A 1 189 ? -5.541 -7.042 5.771 1.00 98.06 189 LEU A CA 1
ATOM 1450 C C . LEU A 1 189 ? -6.142 -8.394 5.372 1.00 98.06 189 LEU A C 1
ATOM 1452 O O . LEU A 1 189 ? -5.415 -9.383 5.312 1.00 98.06 189 LEU A O 1
ATOM 1456 N N . ALA A 1 190 ? -7.437 -8.438 5.052 1.00 97.06 190 ALA A N 1
ATOM 1457 C CA . ALA A 1 190 ? -8.108 -9.645 4.576 1.00 97.06 190 ALA A CA 1
ATOM 1458 C C . ALA A 1 190 ? -7.498 -10.172 3.269 1.00 97.06 190 ALA A C 1
ATOM 1460 O O . ALA A 1 190 ? -7.303 -11.378 3.131 1.00 97.06 190 ALA A O 1
ATOM 1461 N N . VAL A 1 191 ? -7.135 -9.285 2.337 1.00 96.12 191 VAL A N 1
ATOM 1462 C CA . VAL A 1 191 ? -6.441 -9.660 1.096 1.00 96.12 191 VAL A CA 1
ATOM 1463 C C . VAL A 1 191 ? -5.063 -10.258 1.391 1.00 96.12 191 VAL A C 1
ATOM 1465 O O . VAL A 1 191 ? -4.721 -11.302 0.839 1.00 96.12 191 VAL A O 1
ATOM 1468 N N . ILE A 1 192 ? -4.273 -9.632 2.266 1.00 95.94 192 ILE A N 1
ATOM 1469 C CA . ILE A 1 192 ? -2.932 -10.115 2.627 1.00 95.94 192 ILE A CA 1
ATOM 1470 C C . ILE A 1 192 ? -3.002 -11.474 3.348 1.00 95.94 192 ILE A C 1
ATOM 1472 O O . ILE A 1 192 ? -2.291 -12.409 2.971 1.00 95.94 192 ILE A O 1
ATOM 1476 N N . CYS A 1 193 ? -3.882 -11.616 4.345 1.00 95.56 193 CYS A N 1
ATOM 1477 C CA . CYS A 1 193 ? -4.028 -12.856 5.114 1.00 95.56 193 CYS A CA 1
ATOM 1478 C C . CYS A 1 193 ? -4.623 -13.980 4.261 1.00 95.56 193 CYS A C 1
ATOM 1480 O O . CYS A 1 193 ? -4.072 -15.080 4.220 1.00 95.56 193 CYS A O 1
ATOM 1482 N N . GLY A 1 194 ? -5.670 -13.681 3.487 1.00 94.62 194 GLY A N 1
ATOM 1483 C CA . GLY A 1 194 ? -6.283 -14.628 2.561 1.00 94.62 194 GLY A CA 1
ATOM 1484 C C . GLY A 1 194 ? -5.290 -15.157 1.530 1.00 94.62 194 GLY A C 1
ATOM 1485 O O . GLY A 1 194 ? -5.229 -16.363 1.308 1.00 94.62 194 GLY A O 1
ATOM 1486 N N . ARG A 1 195 ? -4.442 -14.294 0.960 1.00 92.81 195 ARG A N 1
ATOM 1487 C CA . ARG A 1 195 ? -3.376 -14.710 0.035 1.00 92.81 195 ARG A CA 1
ATOM 1488 C C . ARG A 1 195 ? -2.343 -15.608 0.711 1.00 92.81 195 ARG A C 1
ATOM 1490 O O . ARG A 1 195 ? -1.969 -16.644 0.171 1.00 92.81 195 ARG A O 1
ATOM 1497 N N . ALA A 1 196 ? -1.900 -15.250 1.917 1.00 92.12 196 ALA A N 1
ATOM 1498 C CA . ALA A 1 196 ? -0.956 -16.066 2.677 1.00 92.12 196 ALA A CA 1
ATOM 1499 C C . ALA A 1 196 ? -1.524 -17.464 3.000 1.00 92.12 196 ALA A C 1
ATOM 1501 O O . ALA A 1 196 ? -0.818 -18.471 2.882 1.00 92.12 196 ALA A O 1
ATOM 1502 N N . PHE A 1 197 ? -2.807 -17.533 3.350 1.00 92.81 197 PHE A N 1
ATOM 1503 C CA . PHE A 1 197 ? -3.507 -18.780 3.632 1.00 92.81 197 PHE A CA 1
ATOM 1504 C C . PHE A 1 197 ? -3.726 -19.633 2.379 1.00 92.81 197 PHE A C 1
ATOM 1506 O O . PHE A 1 197 ? -3.343 -20.802 2.355 1.00 92.81 197 PHE A O 1
ATOM 1513 N N . VAL A 1 198 ? -4.316 -19.055 1.331 1.00 89.94 198 VAL A N 1
ATOM 1514 C CA . VAL A 1 198 ? -4.737 -19.782 0.127 1.00 89.94 198 VAL A CA 1
ATOM 1515 C C . VAL A 1 198 ? -3.541 -20.155 -0.744 1.00 89.94 198 VAL A C 1
ATOM 1517 O O . VAL A 1 198 ? -3.389 -21.324 -1.104 1.00 89.94 198 VAL A O 1
ATOM 1520 N N . ASP A 1 199 ? -2.666 -19.195 -1.043 1.00 86.88 199 ASP A N 1
ATOM 1521 C CA . ASP A 1 199 ? -1.614 -19.390 -2.042 1.00 86.88 199 ASP A CA 1
ATOM 1522 C C . ASP A 1 199 ? -0.384 -20.060 -1.427 1.00 86.88 199 ASP A C 1
ATOM 1524 O O . ASP A 1 199 ? 0.194 -20.980 -2.008 1.00 86.88 199 ASP A O 1
ATOM 1528 N N . ARG A 1 200 ? 0.008 -19.637 -0.216 1.00 81.56 200 ARG A N 1
ATOM 1529 C CA . ARG A 1 200 ? 1.219 -20.149 0.451 1.00 81.56 200 ARG A CA 1
ATOM 1530 C C . ARG A 1 200 ? 0.960 -21.277 1.437 1.00 81.56 200 ARG A C 1
ATOM 1532 O O . ARG A 1 200 ? 1.924 -21.891 1.895 1.00 81.56 200 ARG A O 1
ATOM 1539 N N . LYS A 1 201 ? -0.303 -21.543 1.797 1.00 89.31 201 LYS A N 1
ATOM 1540 C CA . LYS A 1 201 ? -0.673 -22.489 2.870 1.00 89.31 201 LYS A CA 1
ATOM 1541 C C . LYS A 1 201 ? 0.045 -22.182 4.188 1.00 89.31 201 LYS A C 1
ATOM 1543 O O . LYS A 1 201 ? 0.325 -23.081 4.981 1.00 89.31 201 LYS A O 1
ATOM 1548 N N . LYS A 1 202 ? 0.383 -20.907 4.398 1.00 90.06 202 LYS A N 1
ATOM 1549 C CA . LYS A 1 202 ? 1.139 -20.420 5.548 1.00 90.06 202 LYS A CA 1
ATOM 1550 C C . LYS A 1 202 ? 0.458 -19.153 6.071 1.00 90.06 202 LYS A C 1
ATOM 1552 O O . LYS A 1 202 ? 0.764 -18.068 5.571 1.00 90.06 202 LYS A O 1
ATOM 1557 N N . PRO A 1 203 ? -0.444 -19.291 7.057 1.00 89.94 203 PRO A N 1
ATOM 1558 C CA . PRO A 1 203 ? -1.066 -18.155 7.725 1.00 89.94 203 PRO A CA 1
ATOM 1559 C C . PRO A 1 203 ? -0.025 -17.168 8.256 1.00 89.94 203 PRO A C 1
ATOM 1561 O O . PRO A 1 203 ? 1.085 -17.556 8.648 1.00 89.94 203 PRO A O 1
ATOM 1564 N N . ILE A 1 204 ? -0.396 -15.891 8.310 1.00 92.44 204 ILE A N 1
ATOM 1565 C CA . ILE A 1 204 ? 0.444 -14.862 8.922 1.00 92.44 204 ILE A CA 1
ATOM 1566 C C . ILE A 1 204 ? 0.378 -15.033 10.435 1.00 92.44 204 ILE A C 1
ATOM 1568 O O . ILE A 1 204 ? -0.655 -14.818 11.059 1.00 92.44 204 ILE A O 1
ATOM 1572 N N . ASN A 1 205 ? 1.506 -15.403 11.034 1.00 89.38 205 ASN A N 1
ATOM 1573 C CA . ASN A 1 205 ? 1.608 -15.584 12.474 1.00 89.38 205 ASN A CA 1
ATOM 1574 C C . ASN A 1 205 ? 2.242 -14.345 13.118 1.00 89.38 205 ASN A C 1
ATOM 1576 O O . ASN A 1 205 ? 3.449 -14.299 13.353 1.00 89.38 205 ASN A O 1
ATOM 1580 N N . MET A 1 206 ? 1.415 -13.327 13.357 1.00 93.50 206 MET A N 1
ATOM 1581 C CA . MET A 1 206 ? 1.781 -12.116 14.092 1.00 93.50 206 MET A CA 1
ATOM 1582 C C . MET A 1 206 ? 0.837 -11.951 15.283 1.00 93.50 206 MET A C 1
ATOM 1584 O O . MET A 1 206 ? -0.383 -11.847 15.121 1.00 93.50 206 MET A O 1
ATOM 1588 N N . SER A 1 207 ? 1.398 -11.925 16.493 1.00 94.19 207 SER A N 1
ATOM 1589 C CA . SER A 1 207 ? 0.619 -11.793 17.730 1.00 94.19 207 SER A CA 1
ATOM 1590 C C . SER A 1 207 ? -0.126 -10.461 17.791 1.00 94.19 207 SER A C 1
ATOM 1592 O O . SER A 1 207 ? -1.288 -10.429 18.184 1.00 94.19 207 SER A O 1
ATOM 1594 N N . GLU A 1 208 ? 0.508 -9.377 17.342 1.00 94.81 208 GLU A N 1
ATOM 1595 C CA . GLU A 1 208 ? -0.097 -8.046 17.277 1.00 94.81 208 GLU A CA 1
ATOM 1596 C C . GLU A 1 208 ? -1.325 -8.012 16.358 1.00 94.81 208 GLU A C 1
ATOM 1598 O O . GLU A 1 208 ? -2.389 -7.560 16.781 1.00 94.81 208 GLU A O 1
ATOM 1603 N N . LEU A 1 209 ? -1.208 -8.577 15.148 1.00 96.50 209 LEU A N 1
ATOM 1604 C CA . LEU A 1 209 ? -2.327 -8.742 14.216 1.00 96.50 209 LEU A CA 1
ATOM 1605 C C . LEU A 1 209 ? -3.465 -9.516 14.880 1.00 96.50 209 LEU A C 1
ATOM 1607 O O . LEU A 1 209 ? -4.583 -9.021 14.966 1.00 96.50 209 LEU A O 1
ATOM 1611 N N . THR A 1 210 ? -3.173 -10.703 15.409 1.00 96.06 210 THR A N 1
ATOM 1612 C CA . THR A 1 210 ? -4.189 -11.573 16.019 1.00 96.06 210 THR A CA 1
ATOM 1613 C C . THR A 1 210 ? -4.919 -10.863 17.161 1.00 96.06 210 THR A C 1
ATOM 1615 O O . THR A 1 210 ? -6.149 -10.850 17.204 1.00 96.06 210 THR A O 1
ATOM 1618 N N . ASN A 1 211 ? -4.176 -10.213 18.058 1.00 96.69 211 ASN A N 1
ATOM 1619 C CA . ASN A 1 211 ? -4.740 -9.493 19.196 1.00 96.69 211 ASN A CA 1
ATOM 1620 C C . ASN A 1 211 ? -5.629 -8.327 18.751 1.00 96.69 211 ASN A C 1
ATOM 1622 O O . ASN A 1 211 ? -6.746 -8.190 19.255 1.00 96.69 211 ASN A O 1
ATOM 1626 N N . ARG A 1 212 ? -5.172 -7.524 17.780 1.00 96.56 212 ARG A N 1
ATOM 1627 C CA . ARG A 1 212 ? -5.954 -6.404 17.246 1.00 96.56 212 ARG A CA 1
ATOM 1628 C C . ARG A 1 212 ? -7.233 -6.889 16.571 1.00 96.56 212 ARG A C 1
ATOM 1630 O O . ARG A 1 212 ? -8.295 -6.325 16.805 1.00 96.56 212 ARG A O 1
ATOM 1637 N N . ILE A 1 213 ? -7.170 -7.945 15.765 1.00 97.25 213 ILE A N 1
ATOM 1638 C CA . ILE A 1 213 ? -8.360 -8.458 15.079 1.00 97.25 213 ILE A CA 1
ATOM 1639 C C . ILE A 1 213 ? -9.355 -9.079 16.076 1.00 97.25 213 ILE A C 1
ATOM 1641 O O . ILE A 1 213 ? -10.563 -8.896 15.922 1.00 97.25 213 ILE A O 1
ATOM 1645 N N . ILE A 1 214 ? -8.888 -9.730 17.148 1.00 96.75 214 ILE A N 1
ATOM 1646 C CA . ILE A 1 214 ? -9.761 -10.189 18.244 1.00 96.75 214 ILE A CA 1
ATOM 1647 C C . ILE A 1 214 ? -10.463 -9.008 18.925 1.00 96.75 214 ILE A C 1
ATOM 1649 O O . ILE A 1 214 ? -11.642 -9.118 19.260 1.00 96.75 214 ILE A O 1
ATOM 1653 N N . GLU A 1 215 ? -9.777 -7.888 19.140 1.00 96.38 215 GLU A N 1
ATOM 1654 C CA . GLU A 1 215 ? -10.392 -6.673 1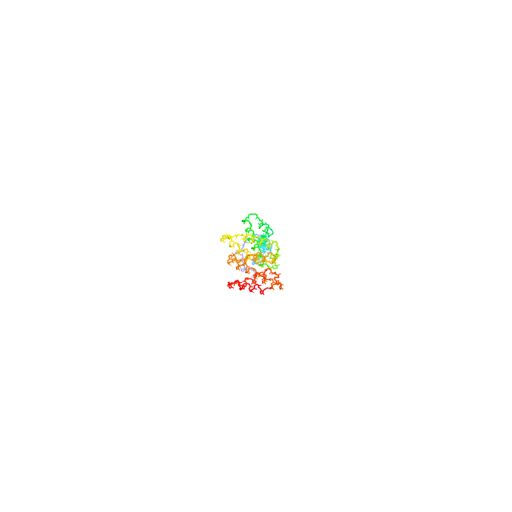9.683 1.00 96.38 215 GLU A CA 1
ATOM 1655 C C . GLU A 1 215 ? -11.490 -6.143 18.749 1.00 96.38 215 GLU A C 1
ATOM 1657 O O . GLU A 1 215 ? -12.632 -5.983 19.180 1.00 96.38 215 GLU A O 1
ATOM 1662 N N . ILE A 1 216 ? -11.184 -5.995 17.456 1.00 96.81 216 ILE A N 1
ATOM 1663 C CA . ILE A 1 216 ? -12.131 -5.516 16.435 1.00 96.81 216 ILE A CA 1
ATOM 1664 C C . ILE A 1 216 ? -13.342 -6.456 16.306 1.00 96.81 216 ILE A C 1
ATOM 1666 O O . ILE A 1 216 ? -14.474 -6.006 16.128 1.00 96.81 216 ILE A O 1
ATOM 1670 N N . SER A 1 217 ? -13.150 -7.769 16.478 1.00 96.50 217 SER A N 1
ATOM 1671 C CA . SER A 1 217 ? -14.241 -8.758 16.447 1.00 96.50 217 SER A CA 1
ATOM 1672 C C . SER A 1 217 ? -15.303 -8.554 17.539 1.00 96.50 217 SER A C 1
ATOM 1674 O O . SER A 1 217 ? -16.408 -9.090 17.434 1.00 96.50 217 SER A O 1
ATOM 1676 N N . LYS A 1 218 ? -14.987 -7.769 18.576 1.00 95.38 218 LYS A N 1
ATOM 1677 C CA . LYS A 1 218 ? -15.879 -7.449 19.698 1.00 95.38 218 LYS A CA 1
ATOM 1678 C C . LYS A 1 218 ? -16.564 -6.092 19.547 1.00 95.38 218 LYS A C 1
ATOM 1680 O O . LYS A 1 218 ? -17.362 -5.725 20.408 1.00 95.38 218 LYS A O 1
ATOM 1685 N N . GLU A 1 219 ? -16.273 -5.342 18.487 1.00 93.94 219 GLU A N 1
ATOM 1686 C CA . GLU A 1 219 ? -16.883 -4.033 18.271 1.00 93.94 219 GLU A CA 1
ATOM 1687 C C . GLU A 1 219 ? -18.388 -4.123 17.993 1.00 93.94 219 GLU A C 1
ATOM 1689 O O . GLU A 1 219 ? -18.915 -5.117 17.485 1.00 93.94 219 GLU A O 1
ATOM 1694 N N . SER A 1 220 ? -19.107 -3.046 18.311 1.00 89.94 220 SER A N 1
ATOM 1695 C CA . SER A 1 220 ? -20.558 -2.953 18.112 1.00 89.94 220 SER A CA 1
ATOM 1696 C C . SER A 1 220 ? -20.957 -2.934 16.635 1.00 89.94 220 SER A C 1
ATOM 1698 O O . SER A 1 220 ? -22.060 -3.368 16.289 1.00 89.94 220 SER A O 1
ATOM 1700 N N . GLU A 1 221 ? -20.064 -2.510 15.741 1.00 93.44 221 GLU A N 1
ATOM 1701 C CA . GLU A 1 221 ? -20.343 -2.438 14.313 1.00 93.44 221 GLU A CA 1
ATOM 1702 C C . GLU A 1 221 ? -20.225 -3.810 13.629 1.00 93.44 221 GLU A C 1
ATOM 1704 O O . GLU A 1 221 ? -19.166 -4.434 13.583 1.00 93.44 221 GLU A O 1
ATOM 1709 N N . THR A 1 222 ? -21.331 -4.276 13.040 1.00 95.00 222 THR A N 1
ATOM 1710 C CA . THR A 1 222 ? -21.417 -5.590 12.378 1.00 95.00 222 THR A CA 1
ATOM 1711 C C . THR A 1 222 ? -20.414 -5.761 11.240 1.00 95.00 222 THR A C 1
ATOM 1713 O O . THR A 1 222 ? -19.864 -6.849 11.077 1.00 95.00 222 THR A O 1
ATOM 1716 N N . LEU A 1 223 ? -20.152 -4.696 10.477 1.00 94.38 223 LEU A N 1
ATOM 1717 C CA . LEU A 1 223 ? -19.196 -4.713 9.372 1.00 94.38 223 LEU A CA 1
ATOM 1718 C C . LEU A 1 223 ? -17.797 -5.129 9.849 1.00 94.38 223 LEU A C 1
ATOM 1720 O O . LEU A 1 223 ? -17.218 -6.069 9.305 1.00 94.38 223 LEU A O 1
ATOM 1724 N N . PHE A 1 224 ? -17.296 -4.480 10.901 1.00 96.06 224 PHE A N 1
ATOM 1725 C CA . PHE A 1 224 ? -15.966 -4.748 11.440 1.00 96.06 224 PHE A CA 1
ATOM 1726 C C . PHE A 1 224 ? -15.868 -6.133 12.071 1.00 96.06 224 PHE A C 1
ATOM 1728 O O . PHE A 1 224 ? -14.880 -6.830 11.845 1.00 96.06 224 PHE A O 1
ATOM 1735 N N . ARG A 1 225 ? -16.923 -6.600 12.754 1.00 95.12 225 ARG A N 1
ATOM 1736 C CA . ARG A 1 225 ? -16.961 -7.977 13.269 1.00 95.12 225 ARG A CA 1
ATOM 1737 C C . ARG A 1 225 ? -16.848 -9.022 12.165 1.00 95.12 225 ARG A C 1
ATOM 1739 O O . ARG A 1 225 ? -16.101 -9.983 12.318 1.00 95.12 225 ARG A O 1
ATOM 1746 N N . HIS A 1 226 ? -17.575 -8.849 11.060 1.00 95.50 226 HIS A N 1
ATOM 1747 C CA . HIS A 1 226 ? -17.524 -9.789 9.938 1.00 95.50 226 HIS A CA 1
ATOM 1748 C C . HIS A 1 226 ? -16.149 -9.805 9.265 1.00 95.50 226 HIS A C 1
ATOM 1750 O O . HIS A 1 226 ? -15.619 -10.881 8.995 1.00 95.50 226 HIS A O 1
ATOM 1756 N N . GLN A 1 227 ? -15.549 -8.634 9.030 1.00 95.75 227 GLN A N 1
ATOM 1757 C CA . GLN A 1 227 ? -14.200 -8.552 8.463 1.00 95.75 227 GLN A CA 1
ATOM 1758 C C . GLN A 1 227 ? -13.161 -9.183 9.397 1.00 95.75 227 GLN A C 1
ATOM 1760 O O . GLN A 1 227 ? -12.319 -9.954 8.944 1.00 95.75 227 GLN A O 1
ATOM 1765 N N . ALA A 1 228 ? -13.258 -8.927 10.703 1.00 96.56 228 ALA A N 1
ATOM 1766 C CA . ALA A 1 228 ? -12.374 -9.528 11.692 1.00 96.56 228 ALA A CA 1
ATOM 1767 C C . ALA A 1 228 ? -12.507 -11.057 11.744 1.00 96.56 228 ALA A C 1
ATOM 1769 O O . ALA A 1 228 ? -11.502 -11.762 11.740 1.00 96.56 228 ALA A O 1
ATOM 1770 N N . ALA A 1 229 ? -13.736 -11.580 11.731 1.00 95.12 229 ALA A N 1
ATOM 1771 C CA . ALA A 1 229 ? -13.981 -13.020 11.701 1.00 95.12 229 ALA A CA 1
ATOM 1772 C C . ALA A 1 229 ? -13.390 -13.684 10.447 1.00 95.12 229 ALA A C 1
ATOM 1774 O O . ALA A 1 229 ? -12.827 -14.771 10.549 1.00 95.12 229 ALA A O 1
ATOM 1775 N N . PHE A 1 230 ? -13.477 -13.025 9.286 1.00 94.75 230 PHE A N 1
ATOM 1776 C CA . PHE A 1 230 ? -12.834 -13.504 8.062 1.00 94.75 230 PHE A CA 1
ATOM 1777 C C . PHE A 1 230 ? -11.310 -13.561 8.211 1.00 94.75 230 PHE A C 1
ATOM 1779 O O . PHE A 1 230 ? -10.725 -14.605 7.950 1.00 94.75 230 PHE A O 1
ATOM 1786 N N . ILE A 1 231 ? -10.681 -12.476 8.681 1.00 96.31 231 ILE A N 1
ATOM 1787 C CA . ILE A 1 231 ? -9.220 -12.403 8.855 1.00 96.31 231 ILE A CA 1
ATOM 1788 C C . ILE A 1 231 ? -8.719 -13.462 9.849 1.00 96.31 231 ILE A C 1
ATOM 1790 O O . ILE A 1 231 ? -7.677 -14.060 9.624 1.00 96.31 231 ILE A O 1
ATOM 1794 N N . LEU A 1 232 ? -9.458 -13.740 10.929 1.00 94.00 232 LEU A N 1
ATOM 1795 C CA . LEU A 1 232 ? -9.100 -14.799 11.887 1.00 94.00 232 LEU A CA 1
ATOM 1796 C C . LEU A 1 232 ? -9.239 -16.216 11.312 1.00 94.00 232 LEU A C 1
ATOM 1798 O O . LEU A 1 232 ? -8.672 -17.155 11.866 1.00 94.00 232 LEU A O 1
ATOM 1802 N N . GLY A 1 233 ? -10.034 -16.382 10.253 1.00 91.44 233 GLY A N 1
ATOM 1803 C CA . GLY A 1 233 ? -10.253 -17.662 9.584 1.00 91.44 233 GLY A CA 1
ATOM 1804 C C . GLY A 1 233 ? -9.218 -18.001 8.507 1.00 91.44 233 GLY A C 1
ATOM 1805 O O . GLY A 1 233 ? -9.275 -19.109 7.973 1.00 91.44 233 GLY A O 1
ATOM 1806 N N . THR A 1 234 ? -8.314 -17.072 8.180 1.00 87.88 234 THR A N 1
ATOM 1807 C CA . THR A 1 234 ? -7.239 -17.217 7.180 1.00 87.88 234 THR A CA 1
ATOM 1808 C C . THR A 1 234 ? -5.878 -17.279 7.858 1.00 87.88 234 THR A C 1
ATOM 1810 O O . THR A 1 234 ? -5.091 -18.204 7.568 1.00 87.88 234 THR A O 1
#

Secondary structure (DSSP, 8-state):
-----------TTHHHHTT----------------PPPP-PPPPHHHHHHHHHHHHHHHHHHHHHHHHHHHHHT----HHHHHHHHT-SSHHHHHHHHHHHHHHHHHHHHHGGGS--GGG-HHHHHHHHHHHHHHHT-SS--HHHHHHHHHHHHHHHH---HHHHHHHHHHHT-TTS-HHHHHHHHHHHHHHHHHHHHTTS-----HHHHHHHHHHTTSS-HHHHHHHHHHHT-

Radius of gyration: 47.47 Å; chains: 1; bounding box: 36×56×172 Å